Protein AF-A0A4C1TV38-F1 (afdb_monomer_lite)

Secondary structure (DSSP, 8-state):
------------PPP-SEEEEE----TTS-GGG-EEEEEEETTTTEEEEEEPPPTT-SS--EEEEEPP-TTTTTT-----GGGEEEE-SSTTPPPPPHHHHHHHHHHHHHHHHHHHHHHHHHHHHHHHHHHHHHHHHHS------TT-TTT-HHHHHHHHHHHHHHHHHHHHHHHHHHT--TTHHHHHHHH-TT--TTSPPPHHHHHHHHHHHHHHHHHHHHHHHHHHHHHHHHHHHHHHHHHHHHHHHGGG--HHHHHHHHHHHHHHHHHHHHHHHHHHHHHHHHHHHHHHHHHHHHH-TTTTTS--

Organism: Eumeta variegata (NCBI:txid151549)

Foldseek 3Di:
DDDDPPDPPPPDPDADQKDKDADDDDPVDPQVPAFGMWMQGPNQQKIKTWTDDDVPFPGTKIKMARFDDCVVVVNDGDDDPVRMDIDDSDPVDDDDDSVVVSVVNVVVVVVVVVVSVVVVVVVVVVVVVVVVVVVCVVPPDDPDDPPNCPPPVVVVVVVVVVVVVVVVVVVVVVVVVVPDDPLVVVCCVPPNPPDPPPDQADLVRLVVSLVVSLVVLVVVLVVVLVVLVVVLVVLVVVLVVLVVVCVVCVVPDDPVVVVVSVVVSVVSVVVNVVSVVVNVCSVVVSVVVSVVSVVCSCPDPNNVVRDD

Radius of gyration: 45.52 Å; chains: 1; bounding box: 82×87×123 Å

InterPro domains:
  IPR033551 Dynein regulatory complex subunit 7 [PTHR35249] (9-305)
  IPR056291 Dynein regulatory complex subunit 7, MORN domain [PF24667] (15-141)
  IPR056292 Dynein regulatory complex subunit 7, C-terminal [PF24671] (200-307)

Sequence (308 aa):
MVQTDGRHANRQPSGHLLVTETYGRNPEIPIERDIYKRIFNITDNTIELLYHYHYNCVTNDTRLYRKPNLAETGGRVYFDPSKVSGYLANPIGKEPRKLEMYLTLCEHLELENLTRKAVRDSETDLGEYLKKRHTQLRAPTTEVALFDTERNEAAKKGWKEQASETLKAEVEERETEAEIDPLAPYLGRLFGSGRGAGAPLSYKDACLLREQCINDFRAKQLVRQQLVQERYDKLNEEYKQKRLWYLANQYILTPKKEAEYFASSAELAFQVHALEVRLTRHRDLTGPRFRALVDILNKHPLLKEHHC

Structure (mmCIF, N/CA/C/O backbone):
data_AF-A0A4C1TV38-F1
#
_entry.id   AF-A0A4C1TV38-F1
#
loop_
_atom_site.group_PDB
_atom_site.id
_atom_site.type_symbol
_atom_site.label_atom_id
_atom_site.label_alt_id
_atom_site.label_comp_id
_atom_site.label_asym_id
_atom_site.label_entity_id
_atom_site.label_seq_id
_atom_site.pdbx_PDB_ins_code
_atom_site.Cartn_x
_atom_site.Cartn_y
_atom_site.Cartn_z
_atom_site.occupancy
_atom_site.B_iso_or_equiv
_atom_site.auth_seq_id
_atom_site.auth_comp_id
_atom_site.auth_asym_id
_atom_site.auth_atom_id
_atom_site.pdbx_PDB_model_num
ATOM 1 N N . MET A 1 1 ? 11.828 -55.313 -2.775 1.00 36.41 1 MET A N 1
ATOM 2 C CA . MET A 1 1 ? 12.902 -54.307 -2.642 1.00 36.41 1 MET A CA 1
ATOM 3 C C . MET A 1 1 ? 13.364 -53.949 -4.042 1.00 36.41 1 MET A C 1
ATOM 5 O O . MET A 1 1 ? 14.106 -54.717 -4.632 1.00 36.41 1 MET A O 1
ATOM 9 N N . VAL A 1 2 ? 12.836 -52.866 -4.612 1.00 33.62 2 VAL A N 1
ATOM 10 C CA . VAL A 1 2 ? 13.224 -52.393 -5.947 1.00 33.62 2 VAL A CA 1
ATOM 11 C C . VAL A 1 2 ? 14.046 -51.132 -5.729 1.00 33.62 2 VAL A C 1
ATOM 13 O O . VAL A 1 2 ? 13.531 -50.135 -5.227 1.00 33.62 2 VAL A O 1
ATOM 16 N N . GLN A 1 3 ? 15.345 -51.242 -6.002 1.00 29.84 3 GLN A N 1
ATOM 17 C CA . GLN A 1 3 ? 16.288 -50.132 -5.995 1.00 29.84 3 GLN A CA 1
ATOM 18 C C . GLN A 1 3 ? 15.849 -49.116 -7.049 1.00 29.84 3 GLN A C 1
ATOM 20 O O . GLN A 1 3 ? 15.759 -49.422 -8.233 1.00 29.84 3 GLN A O 1
ATOM 25 N N . THR A 1 4 ? 15.538 -47.908 -6.597 1.00 33.81 4 THR A N 1
ATOM 26 C CA . THR A 1 4 ? 15.347 -46.744 -7.453 1.00 33.81 4 THR A CA 1
ATOM 27 C C . THR A 1 4 ? 16.714 -46.282 -7.941 1.00 33.81 4 THR A C 1
ATOM 29 O O . THR A 1 4 ? 17.497 -45.748 -7.150 1.00 33.81 4 THR A O 1
ATOM 32 N N . ASP A 1 5 ? 16.997 -46.478 -9.227 1.00 30.27 5 ASP A N 1
ATOM 33 C CA . ASP A 1 5 ? 18.152 -45.884 -9.896 1.00 30.27 5 ASP A CA 1
ATOM 34 C C . ASP A 1 5 ? 17.992 -44.360 -9.939 1.00 30.27 5 ASP A C 1
ATOM 36 O O . ASP A 1 5 ? 17.370 -43.763 -10.818 1.00 30.27 5 ASP A O 1
ATOM 40 N N . GLY A 1 6 ? 18.564 -43.714 -8.927 1.00 43.97 6 GLY A N 1
ATOM 41 C CA . GLY A 1 6 ? 18.826 -42.290 -8.924 1.00 43.97 6 GLY A CA 1
ATOM 42 C C . GLY A 1 6 ? 19.980 -41.988 -9.866 1.00 43.97 6 GLY A C 1
ATOM 43 O O . GLY A 1 6 ? 21.134 -42.209 -9.507 1.00 43.97 6 GLY A O 1
ATOM 44 N N . ARG A 1 7 ? 19.672 -41.463 -11.056 1.00 39.44 7 ARG A N 1
ATOM 45 C CA . ARG A 1 7 ? 20.616 -40.701 -11.893 1.00 39.44 7 ARG A CA 1
ATOM 46 C C . ARG A 1 7 ? 19.917 -39.972 -13.047 1.00 39.44 7 ARG A C 1
ATOM 48 O O . ARG A 1 7 ? 20.312 -40.067 -14.202 1.00 39.44 7 ARG A O 1
ATOM 55 N N . HIS A 1 8 ? 18.936 -39.135 -12.726 1.00 36.69 8 HIS A N 1
ATOM 56 C CA . HIS A 1 8 ? 18.672 -37.959 -13.556 1.00 36.69 8 HIS A CA 1
ATOM 57 C C . HIS A 1 8 ? 19.398 -36.779 -12.928 1.00 36.69 8 HIS A C 1
ATOM 59 O O . HIS A 1 8 ? 18.841 -35.994 -12.166 1.00 36.69 8 HIS A O 1
ATOM 65 N N . ALA A 1 9 ? 20.702 -36.714 -13.215 1.00 36.81 9 ALA A N 1
ATOM 66 C CA . ALA A 1 9 ? 21.459 -35.489 -13.058 1.00 36.81 9 ALA A CA 1
ATOM 67 C C . ALA A 1 9 ? 20.709 -34.404 -13.832 1.00 36.81 9 ALA A C 1
ATOM 69 O O . ALA A 1 9 ? 20.545 -34.492 -15.049 1.00 36.81 9 ALA A O 1
ATOM 70 N N . ASN A 1 10 ? 20.208 -33.432 -13.080 1.00 36.75 10 ASN A N 1
ATOM 71 C CA . ASN A 1 10 ? 19.605 -32.206 -13.553 1.00 36.75 10 ASN A CA 1
ATOM 72 C C . ASN A 1 10 ? 20.631 -31.496 -14.452 1.00 36.75 10 ASN A C 1
ATOM 74 O O . ASN A 1 10 ? 21.465 -30.730 -13.970 1.00 36.75 10 ASN A O 1
ATOM 78 N N . ARG A 1 11 ? 20.648 -31.825 -15.751 1.00 40.56 11 ARG A N 1
ATOM 79 C CA . ARG A 1 11 ? 21.357 -31.029 -16.749 1.00 40.56 11 ARG A CA 1
ATOM 80 C C . ARG A 1 11 ? 20.637 -29.692 -16.756 1.00 40.56 11 ARG A C 1
ATOM 82 O O . ARG A 1 11 ? 19.539 -29.591 -17.292 1.00 40.56 11 ARG A O 1
ATOM 89 N N . GLN A 1 12 ? 21.247 -28.694 -16.122 1.00 44.06 12 GLN A N 1
ATOM 90 C CA . GLN A 1 12 ? 20.891 -27.301 -16.352 1.00 44.06 12 GLN A CA 1
ATOM 91 C C . GLN A 1 12 ? 20.788 -27.106 -17.873 1.00 44.06 12 GLN A C 1
ATOM 93 O O . GLN A 1 12 ? 21.714 -27.536 -18.576 1.00 44.06 12 GLN A O 1
ATOM 98 N N . PRO A 1 13 ? 19.685 -26.550 -18.404 1.00 43.69 13 PRO A N 1
ATOM 99 C CA . PRO A 1 13 ? 19.627 -26.229 -19.818 1.00 43.69 13 PRO A CA 1
ATOM 100 C C . PRO A 1 13 ? 20.805 -25.301 -20.107 1.00 43.69 13 PRO A C 1
ATOM 102 O O . PRO A 1 13 ? 20.989 -24.261 -19.479 1.00 43.69 13 PRO A O 1
ATOM 105 N N . SER A 1 14 ? 21.690 -25.777 -20.972 1.00 49.47 14 SER A N 1
ATOM 106 C CA . SER A 1 14 ? 22.888 -25.071 -21.397 1.00 49.47 14 SER A CA 1
ATOM 107 C C . SER A 1 14 ? 22.444 -23.739 -21.992 1.00 49.47 14 SER A C 1
ATOM 109 O O . SER A 1 14 ? 21.543 -23.727 -22.828 1.00 49.47 14 SER A O 1
ATOM 111 N N . GLY A 1 15 ? 23.027 -22.645 -21.496 1.00 52.38 15 GLY A N 1
ATOM 112 C CA . GLY A 1 15 ? 22.571 -21.276 -21.733 1.00 52.38 15 GLY A CA 1
ATOM 113 C C . GLY A 1 15 ? 22.252 -20.956 -23.190 1.00 52.38 15 GLY A C 1
ATOM 114 O O . GLY A 1 15 ? 22.869 -21.505 -24.099 1.00 52.38 15 GLY A O 1
ATOM 115 N N . HIS A 1 16 ? 21.287 -20.055 -23.377 1.00 56.50 16 HIS A N 1
ATOM 116 C CA . HIS A 1 16 ? 20.779 -19.592 -24.670 1.00 56.50 16 HIS A CA 1
ATOM 117 C C . HIS A 1 16 ? 21.857 -19.573 -25.751 1.00 56.50 16 HIS A C 1
ATOM 119 O O . HIS A 1 16 ? 22.786 -18.768 -25.716 1.00 56.50 16 HIS A O 1
ATOM 125 N N . LEU A 1 17 ? 21.735 -20.505 -26.690 1.00 77.44 17 LEU A N 1
ATOM 126 C CA . LEU A 1 17 ? 22.705 -20.705 -27.765 1.00 77.44 17 LEU A CA 1
ATOM 127 C C . LEU A 1 17 ? 22.485 -19.666 -28.880 1.00 77.44 17 LEU A C 1
ATOM 129 O O . LEU A 1 17 ? 23.424 -19.256 -29.559 1.00 77.44 17 LEU A O 1
ATOM 133 N N . LEU A 1 18 ? 21.244 -19.185 -29.006 1.00 89.62 18 LEU A N 1
ATOM 134 C CA . LEU A 1 18 ? 20.787 -18.257 -30.030 1.00 89.62 18 LEU A CA 1
ATOM 135 C C . LEU A 1 18 ? 19.703 -17.335 -29.456 1.00 89.62 18 LEU A C 1
ATOM 137 O O . LEU A 1 18 ? 18.713 -17.819 -28.907 1.00 89.62 18 LEU A O 1
ATOM 141 N N . VAL A 1 19 ? 19.859 -16.023 -29.616 1.00 91.25 19 VAL A N 1
ATOM 142 C CA . VAL A 1 19 ? 18.829 -15.024 -29.286 1.00 91.25 19 VAL A CA 1
ATOM 143 C C . VAL A 1 19 ? 18.417 -14.329 -30.576 1.00 91.25 19 VAL A C 1
ATOM 145 O O . VAL A 1 19 ? 19.268 -13.883 -31.337 1.00 91.25 19 VAL A O 1
ATOM 148 N N . THR A 1 20 ? 17.115 -14.269 -30.849 1.00 94.06 20 THR A N 1
ATOM 149 C CA . THR A 1 20 ? 16.564 -13.624 -32.047 1.00 94.06 20 THR A CA 1
ATOM 150 C C . THR A 1 20 ? 15.598 -12.525 -31.639 1.00 94.06 20 THR A C 1
ATOM 152 O O . THR A 1 20 ? 14.616 -12.791 -30.953 1.00 94.06 20 THR A O 1
ATOM 155 N N . GLU A 1 21 ? 15.854 -11.313 -32.112 1.00 94.00 21 GLU A N 1
ATOM 156 C CA . GLU A 1 21 ? 14.995 -10.148 -31.936 1.00 94.00 21 GLU A CA 1
ATOM 157 C C . GLU A 1 21 ? 14.406 -9.760 -33.294 1.00 94.00 21 GLU A C 1
ATOM 159 O O . GLU A 1 21 ? 15.119 -9.707 -34.298 1.00 94.00 21 GLU A O 1
ATOM 164 N N . THR A 1 22 ? 13.100 -9.507 -33.345 1.00 95.25 22 THR A N 1
ATOM 165 C CA . THR A 1 22 ? 12.391 -9.093 -34.563 1.00 95.25 22 THR A CA 1
ATOM 166 C C . THR A 1 22 ? 11.691 -7.768 -34.323 1.00 95.25 22 THR A C 1
ATOM 168 O O . THR A 1 22 ? 10.997 -7.619 -33.317 1.00 95.25 22 THR A O 1
ATOM 171 N N . TYR A 1 23 ? 11.826 -6.841 -35.263 1.00 95.12 23 TYR A N 1
ATOM 172 C CA . TYR A 1 23 ? 11.324 -5.478 -35.154 1.00 95.12 23 TYR A CA 1
ATOM 173 C C . TYR A 1 23 ? 10.394 -5.130 -36.318 1.00 95.12 23 TYR A C 1
ATOM 175 O O . TYR A 1 23 ? 10.550 -5.604 -37.446 1.00 95.12 23 TYR A O 1
ATOM 183 N N . GLY A 1 24 ? 9.413 -4.273 -36.034 1.00 94.31 24 GLY A N 1
ATOM 184 C CA . GLY A 1 24 ? 8.589 -3.635 -37.060 1.00 94.31 24 GLY A CA 1
ATOM 185 C C . GLY A 1 24 ? 9.354 -2.526 -37.788 1.00 94.31 24 GLY A C 1
ATOM 186 O O . GLY A 1 24 ? 10.349 -2.019 -37.279 1.00 94.31 24 GLY A O 1
ATOM 187 N N . ARG A 1 25 ? 8.884 -2.144 -38.980 1.00 92.25 25 ARG A N 1
ATOM 188 C CA . ARG A 1 25 ? 9.465 -1.045 -39.767 1.00 92.25 25 ARG A CA 1
ATOM 189 C C . ARG A 1 25 ? 9.264 0.287 -39.045 1.00 92.25 25 ARG A C 1
ATOM 191 O O . ARG A 1 25 ? 8.126 0.647 -38.746 1.00 92.25 25 ARG A O 1
ATOM 198 N N . ASN A 1 26 ? 10.341 1.047 -38.859 1.00 93.50 26 ASN A N 1
ATOM 199 C CA . ASN A 1 26 ? 10.279 2.419 -38.367 1.00 93.50 26 ASN A CA 1
ATOM 200 C C . ASN A 1 26 ? 10.437 3.427 -39.527 1.00 93.50 26 ASN A C 1
ATOM 202 O O . ASN A 1 26 ? 11.534 3.550 -40.076 1.00 93.50 26 ASN A O 1
ATOM 206 N N . PRO A 1 27 ? 9.386 4.181 -39.907 1.00 91.44 27 PRO A N 1
ATOM 207 C CA . PRO A 1 27 ? 9.449 5.118 -41.030 1.00 91.44 27 PRO A CA 1
ATOM 208 C C . PRO A 1 27 ? 10.423 6.290 -40.824 1.00 91.44 27 PRO A C 1
ATOM 210 O O . PRO A 1 27 ? 10.835 6.893 -41.811 1.00 91.44 27 PRO A O 1
ATOM 213 N N . GLU A 1 28 ? 10.820 6.602 -39.586 1.00 93.94 28 GLU A N 1
ATOM 214 C CA . GLU A 1 28 ? 11.768 7.686 -39.286 1.00 93.94 28 GLU A CA 1
ATOM 215 C C . GLU A 1 28 ? 13.222 7.323 -39.632 1.00 93.94 28 GLU A C 1
ATOM 217 O O . GLU A 1 28 ? 14.060 8.201 -39.836 1.00 93.94 28 GLU A O 1
ATOM 222 N N . ILE A 1 29 ? 13.530 6.025 -39.722 1.00 90.75 29 ILE A N 1
ATOM 223 C CA . ILE A 1 29 ? 14.877 5.517 -39.991 1.00 90.75 29 ILE A CA 1
ATOM 224 C C . ILE A 1 29 ? 14.976 5.127 -41.475 1.00 90.75 29 ILE A C 1
ATOM 226 O O . ILE A 1 29 ? 14.078 4.453 -41.994 1.00 90.75 29 ILE A O 1
ATOM 230 N N . PRO A 1 30 ? 16.055 5.492 -42.194 1.00 89.75 30 PRO A N 1
ATOM 231 C CA . PRO A 1 30 ? 16.301 4.992 -43.546 1.00 89.75 30 PRO A CA 1
ATOM 232 C C . PRO A 1 30 ? 16.342 3.460 -43.591 1.00 89.75 30 PRO A C 1
ATOM 234 O O . PRO A 1 30 ? 16.877 2.832 -42.680 1.00 89.75 30 PRO A O 1
ATOM 237 N N . ILE A 1 31 ? 15.829 2.857 -44.668 1.00 88.38 31 ILE A N 1
ATOM 238 C CA . ILE A 1 31 ? 15.728 1.390 -44.800 1.00 88.38 31 ILE A CA 1
ATOM 239 C C . ILE A 1 31 ? 17.092 0.704 -44.615 1.00 88.38 31 ILE A C 1
ATOM 241 O O . ILE A 1 31 ? 17.181 -0.301 -43.920 1.00 88.38 31 ILE A O 1
ATOM 245 N N . GLU A 1 32 ? 18.161 1.303 -45.144 1.00 85.69 32 GLU A N 1
ATOM 246 C CA . GLU A 1 32 ? 19.548 0.810 -45.049 1.00 85.69 32 GLU A CA 1
ATOM 247 C C . GLU A 1 32 ? 20.069 0.672 -43.605 1.00 85.69 32 GLU A C 1
ATOM 249 O O . GLU A 1 32 ? 21.075 0.007 -43.355 1.00 85.69 32 GLU A O 1
ATOM 254 N N . ARG A 1 33 ? 19.423 1.348 -42.647 1.00 87.88 33 ARG A N 1
ATOM 255 C CA . ARG A 1 33 ? 19.800 1.361 -41.228 1.00 87.88 33 ARG A CA 1
ATOM 256 C C . ARG A 1 33 ? 18.741 0.743 -40.324 1.00 87.88 33 ARG A C 1
ATOM 258 O O . ARG A 1 33 ? 19.021 0.532 -39.149 1.00 87.88 33 ARG A O 1
ATOM 265 N N . ASP A 1 34 ? 17.555 0.451 -40.848 1.00 92.75 34 ASP A N 1
ATOM 266 C CA . ASP A 1 34 ? 16.463 -0.098 -40.056 1.00 92.75 34 ASP A CA 1
ATOM 267 C C . ASP A 1 34 ? 16.529 -1.626 -40.019 1.00 92.75 34 ASP A C 1
ATOM 269 O O . ASP A 1 34 ? 16.434 -2.305 -41.045 1.00 92.75 34 ASP A O 1
ATOM 273 N N . ILE A 1 35 ? 16.707 -2.168 -38.819 1.00 94.31 35 ILE A N 1
ATOM 274 C CA . ILE A 1 35 ? 16.919 -3.594 -38.594 1.00 94.31 35 ILE A CA 1
ATOM 275 C C . ILE A 1 35 ? 15.556 -4.266 -38.462 1.00 94.31 35 ILE A C 1
ATOM 277 O O . ILE A 1 35 ? 14.788 -3.961 -37.559 1.00 94.31 35 ILE A O 1
ATOM 281 N N . TYR A 1 36 ? 15.274 -5.227 -39.336 1.00 94.31 36 TYR A N 1
ATOM 282 C CA . TYR A 1 36 ? 14.099 -6.092 -39.244 1.00 94.31 36 TYR A CA 1
ATOM 283 C C . TYR A 1 36 ? 14.321 -7.227 -38.249 1.00 94.31 36 TYR A C 1
ATOM 285 O O . TYR A 1 36 ? 13.449 -7.547 -37.442 1.00 94.31 36 TYR A O 1
ATOM 293 N N . LYS A 1 37 ? 15.494 -7.859 -38.303 1.00 96.00 37 LYS A N 1
ATOM 294 C CA . LYS A 1 37 ? 15.812 -9.003 -37.457 1.00 96.00 37 LYS A CA 1
ATOM 295 C C . LYS A 1 37 ? 17.270 -8.968 -37.043 1.00 96.00 37 LYS A C 1
ATOM 297 O O . LYS A 1 37 ? 18.161 -8.770 -37.865 1.00 96.00 37 LYS A O 1
ATOM 302 N N . ARG A 1 38 ? 17.499 -9.191 -35.757 1.00 95.56 38 ARG A N 1
ATOM 303 C CA . ARG A 1 38 ? 18.819 -9.294 -35.150 1.00 95.56 38 ARG A CA 1
ATOM 304 C C . ARG A 1 38 ? 18.967 -10.664 -34.524 1.00 95.56 38 ARG A C 1
ATOM 306 O O . ARG A 1 38 ? 18.067 -11.131 -33.831 1.00 95.56 38 ARG A O 1
ATOM 313 N N . ILE A 1 39 ? 20.090 -11.312 -34.778 1.00 95.44 39 ILE A N 1
ATOM 314 C CA . ILE A 1 39 ? 20.362 -12.651 -34.276 1.00 95.44 39 ILE A CA 1
ATOM 315 C C . ILE A 1 39 ? 21.723 -12.631 -33.589 1.00 95.44 39 ILE A C 1
ATOM 317 O O . ILE A 1 39 ? 22.747 -12.381 -34.222 1.00 95.44 39 ILE A O 1
ATOM 321 N N . PHE A 1 40 ? 21.727 -12.896 -32.287 1.00 94.44 40 PHE A N 1
ATOM 322 C CA . PHE A 1 40 ? 22.937 -13.106 -31.505 1.00 94.44 40 PHE A CA 1
ATOM 323 C C . PHE A 1 40 ? 23.186 -14.604 -31.379 1.00 94.44 40 PHE A C 1
ATOM 325 O O . PHE A 1 40 ? 22.457 -15.309 -30.677 1.00 94.44 40 PHE A O 1
ATOM 332 N N . ASN A 1 41 ? 24.221 -15.094 -32.053 1.00 91.94 41 ASN A N 1
ATOM 333 C CA . ASN A 1 41 ? 24.670 -16.470 -31.925 1.00 91.94 41 ASN A CA 1
ATOM 334 C C . ASN A 1 41 ? 25.830 -16.513 -30.924 1.00 91.94 41 ASN A C 1
ATOM 336 O O . ASN A 1 41 ? 26.950 -16.060 -31.187 1.00 91.94 41 ASN A O 1
ATOM 340 N N . ILE A 1 42 ? 25.527 -17.007 -29.725 1.00 87.50 42 ILE A N 1
ATOM 341 C CA . ILE A 1 42 ? 26.464 -16.994 -28.600 1.00 87.50 42 ILE A CA 1
ATOM 342 C C . ILE A 1 42 ? 27.484 -18.130 -28.747 1.00 87.50 42 ILE A C 1
ATOM 344 O O . ILE A 1 42 ? 28.635 -17.958 -28.355 1.00 87.50 42 ILE A O 1
ATOM 348 N N . THR A 1 43 ? 27.101 -19.258 -29.352 1.00 86.00 43 THR A N 1
ATOM 349 C CA . THR A 1 43 ? 28.002 -20.393 -29.603 1.00 86.00 43 THR A CA 1
ATOM 350 C C . THR A 1 43 ? 29.017 -20.111 -30.696 1.00 86.00 43 THR A C 1
ATOM 352 O O . THR A 1 43 ? 30.209 -20.338 -30.496 1.00 86.00 43 THR A O 1
ATOM 355 N N . ASP A 1 44 ? 28.563 -19.566 -31.822 1.00 87.56 44 ASP A N 1
ATOM 356 C CA . ASP A 1 44 ? 29.424 -19.330 -32.985 1.00 87.56 44 ASP A CA 1
ATOM 357 C C . ASP A 1 44 ? 30.127 -17.969 -32.915 1.00 87.56 44 ASP A C 1
ATOM 359 O O . ASP A 1 44 ? 30.909 -17.611 -33.796 1.00 87.56 44 ASP A O 1
ATOM 363 N N . ASN A 1 45 ? 29.875 -17.204 -31.846 1.00 89.75 45 ASN A N 1
ATOM 364 C CA . ASN A 1 45 ? 30.385 -15.854 -31.645 1.00 89.75 45 ASN A CA 1
ATOM 365 C C . ASN A 1 45 ? 30.091 -14.928 -32.835 1.00 89.75 45 ASN A C 1
ATOM 367 O O . ASN A 1 45 ? 30.943 -14.136 -33.251 1.00 89.75 45 ASN A O 1
ATOM 371 N N . THR A 1 46 ? 28.864 -14.978 -33.354 1.00 92.88 46 THR A N 1
ATOM 372 C CA . THR A 1 46 ? 28.432 -14.130 -34.468 1.00 92.88 46 THR A CA 1
ATOM 373 C C . THR A 1 46 ? 27.222 -13.267 -34.128 1.00 92.88 46 THR A C 1
ATOM 375 O O . THR A 1 46 ? 26.420 -13.589 -33.250 1.00 92.88 46 THR A O 1
ATOM 378 N N . ILE A 1 47 ? 27.113 -12.137 -34.826 1.00 94.88 47 ILE A N 1
ATOM 379 C CA . ILE A 1 47 ? 25.944 -11.258 -34.814 1.00 94.88 47 ILE A CA 1
ATOM 380 C C . ILE A 1 47 ? 25.468 -11.111 -36.255 1.00 94.88 47 ILE A C 1
ATOM 382 O O . ILE A 1 47 ? 26.223 -10.640 -37.105 1.00 94.88 47 ILE A O 1
ATOM 386 N N . GLU A 1 48 ? 24.226 -11.492 -36.526 1.00 95.62 48 GLU A N 1
ATOM 387 C CA . GLU A 1 48 ? 23.593 -11.334 -37.835 1.00 95.62 48 GLU A CA 1
ATOM 388 C C . GLU A 1 48 ? 22.522 -10.253 -37.774 1.00 95.62 48 GLU A C 1
ATOM 390 O O . GLU A 1 48 ? 21.619 -10.284 -36.935 1.00 95.62 48 GLU A O 1
ATOM 395 N N . LEU A 1 49 ? 22.627 -9.295 -38.686 1.00 95.88 49 LEU A N 1
ATOM 396 C CA . LEU A 1 49 ? 21.682 -8.211 -38.882 1.00 95.88 49 LEU A CA 1
ATOM 397 C C . LEU A 1 49 ? 21.002 -8.404 -40.228 1.00 95.88 49 LEU A C 1
ATOM 399 O O . LEU A 1 49 ? 21.664 -8.547 -41.256 1.00 95.88 49 LEU A O 1
ATOM 403 N N . LEU A 1 50 ? 19.680 -8.393 -40.209 1.00 95.25 50 LEU A N 1
ATOM 404 C CA . LEU A 1 50 ? 18.825 -8.398 -41.379 1.00 95.25 50 LEU A CA 1
ATOM 405 C C . LEU A 1 50 ? 18.063 -7.078 -41.368 1.00 95.25 50 LEU A C 1
ATOM 407 O O . LEU A 1 50 ? 17.320 -6.800 -40.424 1.00 95.25 50 LEU A O 1
ATOM 411 N N . TYR A 1 51 ? 18.249 -6.273 -42.403 1.00 94.44 51 TYR A N 1
ATOM 412 C CA . TYR A 1 51 ? 17.568 -4.989 -42.542 1.00 94.44 51 TYR A CA 1
ATOM 413 C C . TYR A 1 51 ? 16.196 -5.165 -43.197 1.00 94.44 51 TYR A C 1
ATOM 415 O O . TYR A 1 51 ? 15.887 -6.227 -43.744 1.00 94.44 51 TYR A O 1
ATOM 423 N N . HIS A 1 52 ? 15.348 -4.144 -4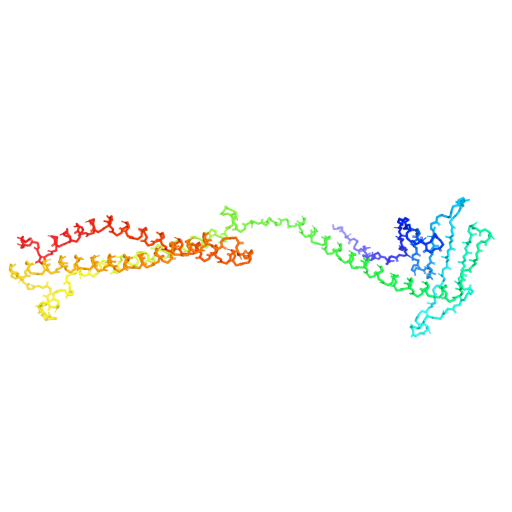3.114 1.00 94.19 52 HIS A N 1
ATOM 424 C CA . HIS A 1 52 ? 14.070 -4.149 -43.829 1.00 94.19 52 HIS A CA 1
ATOM 425 C C . HIS A 1 52 ? 14.278 -4.132 -45.350 1.00 94.19 52 HIS A C 1
ATOM 427 O O . HIS A 1 52 ? 15.297 -3.665 -45.856 1.00 94.19 52 HIS A O 1
ATOM 433 N N . TYR A 1 53 ? 13.296 -4.645 -46.091 1.00 91.56 53 TYR A N 1
ATOM 434 C CA . TYR A 1 53 ? 13.347 -4.674 -47.552 1.00 91.56 53 TYR A CA 1
ATOM 435 C C . TYR A 1 53 ? 13.391 -3.266 -48.144 1.00 91.56 53 TYR A C 1
ATOM 437 O O . TYR A 1 53 ? 12.594 -2.396 -47.784 1.00 91.56 53 TYR A O 1
ATOM 445 N N . HIS A 1 54 ? 14.286 -3.066 -49.109 1.00 88.12 54 HIS A N 1
ATOM 446 C CA . HIS A 1 54 ? 14.301 -1.856 -49.916 1.00 88.12 54 HIS A CA 1
ATOM 447 C C . HIS A 1 54 ? 13.142 -1.857 -50.923 1.00 88.12 54 HIS A C 1
ATOM 449 O O . HIS A 1 54 ? 12.647 -2.908 -51.337 1.00 88.12 54 HIS A O 1
ATOM 455 N N . TYR A 1 55 ? 12.719 -0.665 -51.351 1.00 86.19 55 TYR A N 1
ATOM 456 C CA . TYR A 1 55 ? 11.730 -0.524 -52.418 1.00 86.19 55 TYR A CA 1
ATOM 457 C C . TYR A 1 55 ? 12.178 -1.295 -53.670 1.00 86.19 55 TYR A C 1
ATOM 459 O O . TYR A 1 55 ? 13.316 -1.134 -54.117 1.00 86.19 55 TYR A O 1
ATOM 467 N N . ASN A 1 56 ? 11.281 -2.128 -54.205 1.00 87.25 56 ASN A N 1
ATOM 468 C CA . ASN A 1 56 ? 11.499 -3.018 -55.352 1.00 87.25 56 ASN A CA 1
ATOM 469 C C . ASN A 1 56 ? 12.627 -4.060 -55.198 1.00 87.25 56 ASN A C 1
ATOM 471 O O . ASN A 1 56 ? 13.091 -4.597 -56.202 1.00 87.25 56 ASN A O 1
ATOM 475 N N . CYS A 1 57 ? 13.052 -4.387 -53.973 1.00 85.94 57 CYS A N 1
ATOM 476 C CA . CYS A 1 57 ? 13.994 -5.481 -53.718 1.00 85.94 57 CYS A CA 1
ATOM 477 C C . CYS A 1 57 ? 13.269 -6.723 -53.179 1.00 85.94 57 CYS A C 1
ATOM 479 O O . CYS A 1 57 ? 12.409 -6.623 -52.308 1.00 85.94 57 CYS A O 1
ATOM 481 N N . VAL A 1 58 ? 13.624 -7.900 -53.705 1.00 88.06 58 VAL A N 1
ATOM 482 C CA . VAL A 1 58 ? 13.045 -9.197 -53.294 1.00 88.06 58 VAL A CA 1
ATOM 483 C C . VAL A 1 58 ? 13.775 -9.782 -52.081 1.00 88.06 58 VAL A C 1
ATOM 485 O O . VAL A 1 58 ? 13.193 -10.529 -51.298 1.00 88.06 58 VAL A O 1
ATOM 488 N N . THR A 1 59 ? 15.052 -9.439 -51.916 1.00 90.38 59 THR A N 1
ATOM 489 C CA . THR A 1 59 ? 15.910 -9.845 -50.800 1.00 90.38 59 THR A CA 1
ATOM 490 C C . THR A 1 59 ? 16.189 -8.660 -49.881 1.00 90.38 59 THR A C 1
ATOM 492 O O . THR A 1 59 ? 16.048 -7.499 -50.268 1.00 90.38 59 THR A O 1
ATOM 495 N N . ASN A 1 60 ? 16.546 -8.963 -48.639 1.00 91.94 60 ASN A N 1
ATOM 496 C CA . ASN A 1 60 ? 16.923 -7.981 -47.637 1.00 91.94 60 ASN A CA 1
ATOM 497 C C . ASN A 1 60 ? 18.443 -7.795 -47.600 1.00 91.94 60 ASN A C 1
ATOM 499 O O . ASN A 1 60 ? 19.196 -8.733 -47.875 1.00 91.94 60 ASN A O 1
ATOM 503 N N . ASP A 1 61 ? 18.889 -6.612 -47.186 1.00 92.69 61 ASP A N 1
ATOM 504 C CA . ASP A 1 61 ? 20.298 -6.410 -46.870 1.00 92.69 61 ASP A CA 1
ATOM 505 C C . ASP A 1 61 ? 20.645 -7.217 -45.614 1.00 92.69 61 ASP A C 1
ATOM 507 O O . ASP A 1 61 ? 19.860 -7.293 -44.657 1.00 92.69 61 ASP A O 1
ATOM 511 N N . THR A 1 62 ? 21.830 -7.823 -45.606 1.00 93.38 62 THR A N 1
ATOM 512 C CA . THR A 1 62 ? 22.315 -8.592 -44.458 1.00 93.38 62 THR A CA 1
ATOM 513 C C . THR A 1 62 ? 23.728 -8.202 -44.079 1.00 93.38 62 THR A C 1
ATOM 515 O O . THR A 1 62 ? 24.536 -7.771 -44.907 1.00 93.38 62 THR A O 1
ATOM 518 N N . ARG A 1 63 ? 24.042 -8.354 -42.795 1.00 94.06 63 ARG A N 1
ATOM 519 C CA . ARG A 1 63 ? 25.394 -8.183 -42.281 1.00 94.06 63 ARG A CA 1
ATOM 520 C C . ARG A 1 63 ? 25.679 -9.179 -41.176 1.00 94.06 63 ARG A C 1
ATOM 522 O O . ARG A 1 63 ? 24.939 -9.266 -40.207 1.00 94.06 63 ARG A O 1
ATOM 529 N N . LEU A 1 64 ? 26.781 -9.890 -41.321 1.00 95.06 64 LEU A N 1
ATOM 530 C CA . LEU A 1 64 ? 27.308 -10.847 -40.370 1.00 95.06 64 LEU A CA 1
ATOM 531 C C . LEU A 1 64 ? 28.601 -10.283 -39.788 1.00 95.06 64 LEU A C 1
ATOM 533 O O . LEU A 1 64 ? 29.568 -10.021 -40.505 1.00 95.06 64 LEU A O 1
ATOM 537 N N . TYR A 1 65 ? 28.626 -10.140 -38.472 1.00 94.19 65 TYR A N 1
ATOM 538 C CA . TYR A 1 65 ? 29.817 -9.814 -37.710 1.00 94.19 65 TYR A CA 1
ATOM 539 C C . TYR A 1 65 ? 30.317 -11.061 -36.994 1.00 94.19 65 TYR A C 1
ATOM 541 O O . TYR A 1 65 ? 29.568 -11.692 -36.250 1.00 94.19 65 TYR A O 1
ATOM 549 N N . ARG A 1 66 ? 31.600 -11.392 -37.155 1.00 91.94 66 ARG A N 1
ATOM 550 C CA . ARG A 1 66 ? 32.286 -12.335 -36.262 1.00 91.94 66 ARG A CA 1
ATOM 551 C C . ARG A 1 66 ? 32.920 -11.557 -35.115 1.00 91.94 66 ARG A C 1
ATOM 553 O O . ARG A 1 66 ? 33.771 -10.696 -35.344 1.00 91.94 66 ARG A O 1
ATOM 560 N N . LYS A 1 67 ? 32.495 -11.842 -33.885 1.00 88.69 67 LYS A N 1
ATOM 561 C CA . LYS A 1 67 ? 32.919 -11.100 -32.695 1.00 88.69 67 LYS A CA 1
ATOM 562 C C . LYS A 1 67 ? 34.405 -11.340 -32.398 1.00 88.69 67 LYS A C 1
ATOM 564 O O . LYS A 1 67 ? 34.873 -12.477 -32.503 1.00 88.69 67 LYS A O 1
ATOM 569 N N . PRO A 1 68 ? 35.165 -10.303 -32.007 1.00 84.94 68 PRO A N 1
ATOM 570 C CA . PRO A 1 68 ? 36.508 -10.496 -31.478 1.00 84.94 68 PRO A CA 1
ATOM 571 C C . PRO A 1 68 ? 36.440 -11.175 -30.102 1.00 84.94 68 PRO A C 1
ATOM 573 O O . PRO A 1 68 ? 35.514 -10.934 -29.326 1.00 84.94 68 PRO A O 1
ATOM 576 N N . ASN A 1 69 ? 37.434 -12.003 -29.774 1.00 80.12 69 ASN A N 1
ATOM 577 C CA . ASN A 1 69 ? 37.532 -12.584 -28.440 1.00 80.12 69 ASN A CA 1
ATOM 578 C C . ASN A 1 69 ? 37.965 -11.500 -27.437 1.00 80.12 69 ASN A C 1
ATOM 580 O O . ASN A 1 69 ? 39.138 -11.123 -27.358 1.00 80.12 69 ASN A O 1
ATOM 584 N N . LEU A 1 70 ? 37.004 -10.977 -26.673 1.00 76.38 70 LEU A N 1
ATOM 585 C CA . LEU A 1 70 ? 37.238 -9.902 -25.703 1.00 76.38 70 LEU A CA 1
ATOM 586 C C . LEU A 1 70 ? 38.173 -10.330 -24.558 1.00 76.38 70 LEU A C 1
ATOM 588 O O . LEU A 1 70 ? 38.853 -9.474 -23.991 1.00 76.38 70 LEU A O 1
ATOM 592 N N . ALA A 1 71 ? 38.248 -11.633 -24.252 1.00 72.88 71 ALA A N 1
ATOM 593 C CA . ALA A 1 71 ? 39.123 -12.175 -23.211 1.00 72.88 71 ALA A CA 1
ATOM 594 C C . ALA A 1 71 ? 40.609 -12.081 -23.594 1.00 72.88 71 ALA A C 1
ATOM 596 O O . ALA A 1 71 ? 41.436 -11.704 -22.770 1.00 72.88 71 ALA A O 1
ATOM 597 N N . GLU A 1 72 ? 40.938 -12.348 -24.859 1.00 73.56 72 GLU A N 1
ATOM 598 C CA . GLU A 1 72 ? 42.303 -12.212 -25.398 1.00 73.56 72 GLU A CA 1
ATOM 599 C C . GLU A 1 72 ? 42.718 -10.744 -25.559 1.00 73.56 72 GLU A C 1
ATOM 601 O O . GLU A 1 72 ? 43.898 -10.409 -25.558 1.00 73.56 72 GLU A O 1
ATOM 606 N N . THR A 1 73 ? 41.732 -9.857 -25.675 1.00 67.12 73 THR A N 1
ATOM 607 C CA . THR A 1 73 ? 41.925 -8.453 -26.041 1.00 67.12 73 THR A CA 1
ATOM 608 C C . THR A 1 73 ? 41.970 -7.500 -24.829 1.00 67.12 73 THR A C 1
ATOM 610 O O . THR A 1 73 ? 42.143 -6.287 -24.970 1.00 67.12 73 THR A O 1
ATOM 613 N N . GLY A 1 74 ? 41.799 -8.010 -23.606 1.00 70.50 74 GLY A N 1
ATOM 614 C CA . GLY A 1 74 ? 41.748 -7.170 -22.403 1.00 70.50 74 GLY A CA 1
ATOM 615 C C . GLY A 1 74 ? 40.571 -6.182 -22.407 1.00 70.50 74 GLY A C 1
ATOM 616 O O . GLY A 1 74 ? 40.695 -5.070 -21.899 1.00 70.50 74 GLY A O 1
ATOM 617 N N . GLY A 1 75 ? 39.445 -6.559 -23.025 1.00 70.38 75 GLY A N 1
ATOM 618 C CA . GLY A 1 75 ? 38.211 -5.764 -23.042 1.00 70.38 75 GLY A CA 1
ATOM 619 C C . GLY A 1 75 ? 38.126 -4.659 -24.101 1.00 70.38 75 GLY A C 1
ATOM 620 O O . GLY A 1 75 ? 37.122 -3.953 -24.148 1.00 70.38 75 GLY A O 1
ATOM 621 N N . ARG A 1 76 ? 39.128 -4.495 -24.975 1.00 75.25 76 ARG A N 1
ATOM 622 C CA . ARG A 1 76 ? 39.031 -3.578 -26.128 1.00 75.25 76 ARG A CA 1
ATOM 623 C C . ARG A 1 76 ? 38.320 -4.259 -27.308 1.00 75.25 76 ARG A C 1
ATOM 625 O O . ARG A 1 76 ? 38.412 -5.467 -27.487 1.00 75.25 76 ARG A O 1
ATOM 632 N N . VAL A 1 77 ? 37.612 -3.501 -28.143 1.00 80.25 77 VAL A N 1
ATOM 633 C CA . VAL A 1 77 ? 37.001 -4.042 -29.371 1.00 80.25 77 VAL A CA 1
ATOM 634 C C . VAL A 1 77 ? 37.960 -3.786 -30.534 1.00 80.25 77 VAL A C 1
ATOM 636 O O . VAL A 1 77 ? 38.007 -2.683 -31.072 1.00 80.25 77 VAL A O 1
ATOM 639 N N . TYR A 1 78 ? 38.760 -4.786 -30.920 1.00 80.19 78 TYR A N 1
ATOM 640 C CA . TYR A 1 78 ? 39.576 -4.690 -32.136 1.00 80.19 78 TYR A CA 1
ATOM 641 C C . TYR A 1 78 ? 38.727 -5.012 -33.368 1.00 80.19 78 TYR A C 1
ATOM 643 O O . TYR A 1 78 ? 38.276 -6.144 -33.549 1.00 80.19 78 TYR A O 1
ATOM 651 N N . PHE A 1 79 ? 38.511 -4.004 -34.214 1.00 84.19 79 PHE A N 1
ATOM 652 C CA . PHE A 1 79 ? 37.761 -4.149 -35.457 1.00 84.19 79 PHE A CA 1
ATOM 653 C C . PHE A 1 79 ? 38.647 -4.624 -36.598 1.00 84.19 79 PHE A C 1
ATOM 655 O O . PHE A 1 79 ? 39.620 -3.963 -36.958 1.00 84.19 79 PHE A O 1
ATOM 662 N N . ASP A 1 80 ? 38.253 -5.735 -37.205 1.00 85.62 80 ASP A N 1
ATOM 663 C CA . ASP A 1 80 ? 38.878 -6.271 -38.403 1.00 85.62 80 ASP A CA 1
ATOM 664 C C . ASP A 1 80 ? 37.827 -6.335 -39.522 1.00 85.62 80 ASP A C 1
ATOM 666 O O . ASP A 1 80 ? 36.886 -7.128 -39.423 1.00 85.62 80 ASP A O 1
ATOM 670 N N . PRO A 1 81 ? 37.957 -5.522 -40.588 1.00 86.62 81 PRO A N 1
ATOM 671 C CA . PRO A 1 81 ? 37.015 -5.534 -41.703 1.00 86.62 81 PRO A CA 1
ATOM 672 C C . PRO A 1 81 ? 36.871 -6.903 -42.380 1.00 86.62 81 PRO A C 1
ATOM 674 O O . PRO A 1 81 ? 35.814 -7.182 -42.929 1.00 86.62 81 PRO A O 1
ATOM 677 N N . SER A 1 82 ? 37.893 -7.767 -42.332 1.00 88.81 82 SER A N 1
ATOM 678 C CA . SER A 1 82 ? 37.829 -9.109 -42.937 1.00 88.81 82 SER A CA 1
ATOM 679 C C . SER A 1 82 ? 36.874 -10.060 -42.203 1.00 88.81 82 SER A C 1
ATOM 681 O O . SER A 1 82 ? 36.437 -11.067 -42.758 1.00 88.81 82 SER A O 1
ATOM 683 N N . LYS A 1 83 ? 36.525 -9.729 -40.954 1.00 88.25 83 LYS A N 1
ATOM 684 C CA . LYS A 1 83 ? 35.617 -10.498 -40.092 1.00 88.25 83 LYS A CA 1
ATOM 685 C C . LYS A 1 83 ? 34.159 -10.055 -40.206 1.00 88.25 83 LYS A C 1
ATOM 687 O O . LYS A 1 83 ? 33.308 -10.561 -39.470 1.00 88.25 83 LYS A O 1
ATOM 692 N N . VAL A 1 84 ? 33.877 -9.124 -41.114 1.00 91.31 84 VAL A N 1
ATOM 693 C CA . VAL A 1 84 ? 32.533 -8.651 -41.430 1.00 91.31 84 VAL A CA 1
ATOM 694 C C . VAL A 1 84 ? 32.207 -9.073 -42.853 1.00 91.31 84 VAL A C 1
ATOM 696 O O . VAL A 1 84 ? 32.936 -8.743 -43.783 1.00 91.31 84 VAL A O 1
ATOM 699 N N . SER A 1 85 ? 31.100 -9.786 -43.029 1.00 92.00 85 SER A N 1
ATOM 700 C CA . SER A 1 85 ? 30.540 -10.062 -44.350 1.00 92.00 85 SER A CA 1
ATOM 701 C C . SER A 1 85 ? 29.160 -9.434 -44.455 1.00 92.00 85 SER A C 1
ATOM 703 O O . SER A 1 85 ? 28.416 -9.374 -43.480 1.00 92.00 85 SER A O 1
ATOM 705 N N . GLY A 1 86 ? 28.808 -8.931 -45.631 1.00 90.12 86 GLY A N 1
ATOM 706 C CA . GLY A 1 86 ? 27.510 -8.317 -45.863 1.00 90.12 86 GLY A CA 1
ATOM 707 C C . GLY A 1 86 ? 27.017 -8.591 -47.270 1.00 90.12 86 GLY A C 1
ATOM 708 O O . GLY A 1 86 ? 27.805 -8.856 -48.174 1.00 90.12 86 GLY A O 1
ATOM 709 N N . TYR A 1 87 ? 25.705 -8.537 -47.426 1.00 91.06 87 TYR A N 1
ATOM 710 C CA . TYR A 1 87 ? 25.023 -8.616 -48.704 1.00 91.06 87 TYR A CA 1
ATOM 711 C C . TYR A 1 87 ? 24.145 -7.378 -48.851 1.00 91.06 87 TYR A C 1
ATOM 713 O O . TYR A 1 87 ? 23.395 -7.038 -47.936 1.00 91.06 87 TYR A O 1
ATOM 721 N N . LEU A 1 88 ? 24.259 -6.717 -49.999 1.00 90.94 88 LEU A N 1
ATOM 722 C CA . LEU A 1 88 ? 23.396 -5.612 -50.392 1.00 90.94 88 LEU A CA 1
ATOM 723 C C . LEU A 1 88 ? 22.462 -6.114 -51.490 1.00 90.94 88 LEU A C 1
ATOM 725 O O . LEU A 1 88 ? 22.918 -6.586 -52.533 1.00 90.94 88 LEU A O 1
ATOM 729 N N . ALA A 1 89 ? 21.160 -6.012 -51.255 1.00 88.38 89 ALA A N 1
ATOM 730 C CA . ALA A 1 89 ? 20.134 -6.354 -52.225 1.00 88.38 89 ALA A CA 1
ATOM 731 C C . ALA A 1 89 ? 20.109 -5.346 -53.382 1.00 88.38 89 ALA A C 1
ATOM 733 O O . ALA A 1 89 ? 19.852 -5.721 -54.527 1.00 88.38 89 ALA A O 1
ATOM 734 N N . ASN A 1 90 ? 20.414 -4.073 -53.104 1.00 85.56 90 ASN A N 1
ATOM 735 C CA . ASN A 1 90 ? 20.527 -3.043 -54.129 1.00 85.56 90 ASN A CA 1
ATOM 736 C C . ASN A 1 90 ? 21.931 -3.059 -54.771 1.00 85.56 90 ASN A C 1
ATOM 738 O O . ASN A 1 90 ? 22.898 -2.686 -54.104 1.00 85.56 90 ASN A O 1
ATOM 742 N N . PRO A 1 91 ? 22.069 -3.385 -56.072 1.00 82.69 91 PRO A N 1
ATOM 743 C CA . PRO A 1 91 ? 23.370 -3.452 -56.745 1.00 82.69 91 PRO A CA 1
ATOM 744 C C . PRO A 1 91 ? 24.050 -2.084 -56.924 1.00 82.69 91 PRO A C 1
ATOM 746 O O . PRO A 1 91 ? 25.244 -2.027 -57.200 1.00 82.69 91 PRO A O 1
ATOM 749 N N . ILE A 1 92 ? 23.301 -0.983 -56.786 1.00 84.06 92 ILE A N 1
ATOM 750 C CA . ILE A 1 92 ? 23.815 0.397 -56.862 1.00 84.06 92 ILE A CA 1
ATOM 751 C C . ILE A 1 92 ? 24.126 0.940 -55.450 1.00 84.06 92 ILE A C 1
ATOM 753 O O . ILE A 1 92 ? 24.737 2.001 -55.300 1.00 84.06 92 ILE A O 1
ATOM 757 N N . GLY A 1 93 ? 23.709 0.219 -54.403 1.00 80.38 93 GLY A N 1
ATOM 758 C CA . GLY A 1 93 ? 23.932 0.590 -53.011 1.00 80.38 93 GLY A CA 1
ATOM 759 C C . GLY A 1 93 ? 25.420 0.682 -52.680 1.00 80.38 93 GLY A C 1
ATOM 760 O O . GLY A 1 93 ? 26.235 -0.105 -53.161 1.00 80.38 93 GLY A O 1
ATOM 761 N N . LYS A 1 94 ? 25.789 1.662 -51.851 1.00 84.06 94 LYS A N 1
ATOM 762 C CA . LYS A 1 94 ? 27.166 1.806 -51.372 1.00 84.06 94 LYS A CA 1
ATOM 763 C C . LYS A 1 94 ? 27.343 1.004 -50.094 1.00 84.06 94 LYS A C 1
ATOM 765 O O . LYS A 1 94 ? 26.527 1.101 -49.182 1.00 84.06 94 LYS A O 1
ATOM 770 N N . GLU A 1 95 ? 28.450 0.276 -50.001 1.00 83.88 95 GLU A N 1
ATOM 771 C CA . GLU A 1 95 ? 28.849 -0.309 -48.727 1.00 83.88 95 GLU A CA 1
ATOM 772 C C . GLU A 1 95 ? 29.067 0.795 -47.680 1.00 83.88 95 GLU A C 1
ATOM 774 O O . GLU A 1 95 ? 29.613 1.861 -48.001 1.00 83.88 95 GLU A O 1
ATOM 779 N N . PRO A 1 96 ? 28.652 0.567 -46.424 1.00 85.69 96 PRO A N 1
ATOM 780 C CA . PRO A 1 96 ? 28.819 1.554 -45.370 1.00 85.69 96 PRO A CA 1
ATOM 781 C C . PRO A 1 96 ? 30.298 1.758 -45.058 1.00 85.69 96 PRO A C 1
ATOM 783 O O . PRO A 1 96 ? 31.160 0.909 -45.313 1.00 85.69 96 PRO A O 1
ATOM 786 N N . ARG A 1 97 ? 30.618 2.892 -44.441 1.00 89.81 97 ARG A N 1
ATOM 787 C CA . ARG A 1 97 ? 32.008 3.185 -44.096 1.00 89.81 97 ARG A CA 1
ATOM 788 C C . ARG A 1 97 ? 32.492 2.200 -43.027 1.00 89.81 97 ARG A C 1
ATOM 790 O O . ARG A 1 97 ? 31.773 1.892 -42.084 1.00 89.81 97 ARG A O 1
ATOM 797 N N . LYS A 1 98 ? 33.767 1.799 -43.084 1.00 90.12 98 LYS A N 1
ATOM 798 C CA . LYS A 1 98 ? 34.397 0.937 -42.056 1.00 90.12 98 LYS A CA 1
ATOM 799 C C . LYS A 1 98 ? 34.197 1.456 -40.622 1.00 90.12 98 LYS A C 1
ATOM 801 O O . LYS A 1 98 ? 34.010 0.668 -39.705 1.00 90.12 98 LYS A O 1
ATOM 806 N N . LEU A 1 99 ? 34.207 2.780 -40.439 1.00 89.44 99 LEU A N 1
ATOM 807 C CA . LEU A 1 99 ? 33.919 3.416 -39.151 1.00 89.44 99 LEU A CA 1
ATOM 808 C C . LEU A 1 99 ? 32.481 3.151 -38.685 1.00 89.44 99 LEU A C 1
ATOM 810 O O . LEU A 1 99 ? 32.273 2.835 -37.521 1.00 89.44 99 LEU A O 1
ATOM 814 N N . GLU A 1 100 ? 31.501 3.254 -39.584 1.00 89.25 100 GLU A N 1
ATOM 815 C CA . GLU A 1 100 ? 30.101 2.960 -39.264 1.00 89.25 100 GLU A CA 1
ATOM 816 C C . GLU A 1 100 ? 29.938 1.483 -38.909 1.00 89.25 100 GLU A C 1
ATOM 818 O O . GLU A 1 100 ? 29.320 1.169 -37.900 1.00 89.25 100 GLU A O 1
ATOM 823 N N . MET A 1 101 ? 30.577 0.579 -39.662 1.00 90.69 101 MET A N 1
ATOM 824 C CA . MET A 1 101 ? 30.562 -0.853 -39.350 1.00 90.69 101 MET A CA 1
ATOM 825 C C . MET A 1 101 ? 31.103 -1.150 -37.944 1.00 90.69 101 MET A C 1
ATOM 827 O O . MET A 1 101 ? 30.529 -1.988 -37.249 1.00 90.69 101 MET A O 1
ATOM 831 N N . TYR A 1 102 ? 32.180 -0.472 -37.533 1.00 90.88 102 TYR A N 1
ATOM 832 C CA . TYR A 1 102 ? 32.744 -0.588 -36.189 1.00 90.88 102 TYR A CA 1
ATOM 833 C C . TYR A 1 102 ? 31.788 -0.076 -35.108 1.00 90.88 102 TYR A C 1
ATOM 835 O O . TYR A 1 102 ? 31.561 -0.772 -34.123 1.00 90.88 102 TYR A O 1
ATOM 843 N N . LEU A 1 103 ? 31.202 1.111 -35.298 1.00 91.88 103 LEU A N 1
ATOM 844 C CA . LEU A 1 103 ? 30.252 1.682 -34.340 1.00 91.88 103 LEU A CA 1
ATOM 845 C C . LEU A 1 103 ? 29.025 0.780 -34.169 1.00 91.88 103 LEU A C 1
ATOM 847 O O . LEU A 1 103 ? 28.638 0.495 -33.039 1.00 91.88 103 LEU A O 1
ATOM 851 N N . THR A 1 104 ? 28.483 0.256 -35.273 1.00 91.62 104 THR A N 1
ATOM 852 C CA . THR A 1 104 ? 27.392 -0.724 -35.242 1.00 91.62 104 THR A CA 1
ATOM 853 C C . THR A 1 104 ? 27.803 -1.986 -34.483 1.00 91.62 104 THR A C 1
ATOM 855 O O . THR A 1 104 ? 27.024 -2.477 -33.674 1.00 91.62 104 THR A O 1
ATOM 858 N N . LEU A 1 105 ? 29.022 -2.505 -34.679 1.00 91.75 105 LEU A N 1
ATOM 859 C CA . LEU A 1 105 ? 29.502 -3.667 -33.922 1.00 91.75 105 LEU A CA 1
ATOM 860 C C . LEU A 1 105 ? 29.542 -3.388 -32.412 1.00 91.75 105 LEU A C 1
ATOM 862 O O . LEU A 1 105 ? 29.058 -4.210 -31.640 1.00 91.75 105 LEU A O 1
ATOM 866 N N . CYS A 1 106 ? 30.093 -2.247 -31.991 1.00 91.56 106 CYS A N 1
ATOM 867 C CA . CYS A 1 106 ? 30.155 -1.873 -30.576 1.00 91.56 106 CYS A CA 1
ATOM 868 C C . CYS A 1 106 ? 28.759 -1.767 -29.951 1.00 91.56 106 CYS A C 1
ATOM 870 O O . CYS A 1 106 ? 28.512 -2.376 -28.914 1.00 91.56 106 CYS A O 1
ATOM 872 N N . GLU A 1 107 ? 27.837 -1.074 -30.622 1.00 93.94 107 GLU A N 1
ATOM 873 C CA . GLU A 1 107 ? 26.439 -0.958 -30.192 1.00 93.94 107 GLU A CA 1
ATOM 874 C C . GLU A 1 107 ? 25.794 -2.342 -30.017 1.00 93.94 107 GLU A C 1
ATOM 876 O O . GLU A 1 107 ? 25.152 -2.629 -29.008 1.00 93.94 107 GLU A O 1
ATOM 881 N N . HIS A 1 108 ? 26.008 -3.244 -30.974 1.00 93.19 108 HIS A N 1
ATOM 882 C CA . HIS A 1 108 ? 25.392 -4.565 -30.942 1.00 93.19 108 HIS A CA 1
ATOM 883 C C . HIS A 1 108 ? 26.029 -5.498 -29.904 1.00 93.19 108 HIS A C 1
ATOM 885 O O . HIS A 1 108 ? 25.331 -6.353 -29.368 1.00 93.19 108 HIS A O 1
ATOM 891 N N . LEU A 1 109 ? 27.308 -5.317 -29.562 1.00 92.12 109 LEU A N 1
ATOM 892 C CA . LEU A 1 109 ? 27.942 -6.014 -28.437 1.00 92.12 109 LEU A CA 1
ATOM 893 C C . LEU A 1 109 ? 27.353 -5.574 -27.088 1.00 92.12 109 LEU A C 1
ATOM 895 O O . LEU A 1 109 ? 27.150 -6.403 -26.201 1.00 92.12 109 LEU A O 1
ATOM 899 N N . GLU A 1 110 ? 27.059 -4.283 -26.922 1.00 92.94 110 GLU A N 1
ATOM 900 C CA . GLU A 1 110 ? 26.387 -3.771 -25.722 1.00 92.94 110 GLU A CA 1
ATOM 901 C C . GLU A 1 110 ? 24.954 -4.306 -25.616 1.00 92.94 110 GLU A C 1
ATOM 903 O O . GLU A 1 110 ? 24.553 -4.807 -24.562 1.00 92.94 110 GLU A O 1
ATOM 908 N N . LEU A 1 111 ? 24.209 -4.287 -26.724 1.00 93.75 111 LEU A N 1
ATOM 909 C CA . LEU A 1 111 ? 22.853 -4.836 -26.792 1.00 93.75 111 LEU A CA 1
ATOM 910 C C . LEU A 1 111 ? 22.826 -6.350 -26.545 1.00 93.75 111 LEU A C 1
ATOM 912 O O . LEU A 1 111 ? 21.947 -6.829 -25.830 1.00 93.75 111 LEU A O 1
ATOM 916 N N . GLU A 1 112 ? 23.803 -7.112 -27.045 1.00 92.06 112 GLU A N 1
ATOM 917 C CA . GLU A 1 112 ? 23.938 -8.538 -26.722 1.00 92.06 112 GLU A CA 1
ATOM 918 C C . GLU A 1 112 ? 24.078 -8.756 -25.207 1.00 92.06 112 GLU A C 1
ATOM 920 O O . GLU A 1 112 ? 23.430 -9.630 -24.633 1.00 92.06 112 GLU A O 1
ATOM 925 N N . ASN A 1 113 ? 24.896 -7.949 -24.526 1.00 90.81 113 ASN A N 1
ATOM 926 C CA . ASN A 1 113 ? 25.075 -8.072 -23.079 1.00 90.81 113 ASN A CA 1
ATOM 927 C C . ASN A 1 113 ? 23.784 -7.755 -22.310 1.00 90.81 113 ASN A C 1
ATOM 929 O O . ASN A 1 113 ? 23.446 -8.466 -21.359 1.00 90.81 113 ASN A O 1
ATOM 933 N N . LEU A 1 114 ? 23.052 -6.718 -22.729 1.00 94.19 114 LEU A N 1
ATOM 934 C CA . LEU A 1 114 ? 21.773 -6.334 -22.127 1.00 94.19 114 LEU A CA 1
ATOM 935 C C . LEU A 1 114 ? 20.708 -7.413 -22.322 1.00 94.19 114 LEU A C 1
ATOM 937 O O . LEU A 1 114 ? 20.064 -7.826 -21.358 1.00 94.19 114 LEU A O 1
ATOM 941 N N . THR A 1 115 ? 20.560 -7.909 -23.547 1.00 91.81 115 THR A N 1
ATOM 942 C CA . THR A 1 115 ? 19.592 -8.960 -23.884 1.00 91.81 115 THR A CA 1
ATOM 943 C C . THR A 1 115 ? 19.927 -10.254 -23.158 1.00 91.81 115 THR A C 1
ATOM 945 O O . THR A 1 115 ? 19.069 -10.823 -22.489 1.00 91.81 115 THR A O 1
ATOM 948 N N . ARG A 1 116 ? 21.195 -10.675 -23.154 1.00 89.88 116 ARG A N 1
ATOM 949 C CA . ARG A 1 116 ? 21.655 -11.844 -22.394 1.00 89.88 116 ARG A CA 1
ATOM 950 C C . ARG A 1 116 ? 21.354 -11.729 -20.901 1.00 89.88 116 ARG A C 1
ATOM 952 O O . ARG A 1 116 ? 20.992 -12.729 -20.281 1.00 89.88 116 ARG A O 1
ATOM 959 N N . LYS A 1 117 ? 21.525 -10.541 -20.315 1.00 91.88 117 LYS A N 1
ATOM 960 C CA . LYS A 1 117 ? 21.163 -10.294 -18.916 1.00 91.88 117 LYS A CA 1
ATOM 961 C C . LYS A 1 117 ? 19.650 -10.416 -18.715 1.00 91.88 117 LYS A C 1
ATOM 963 O O . LYS A 1 117 ? 19.234 -11.179 -17.854 1.00 91.88 117 LYS A O 1
ATOM 968 N N . ALA A 1 118 ? 18.848 -9.754 -19.547 1.00 92.56 118 ALA A N 1
ATOM 969 C CA . ALA A 1 118 ? 17.388 -9.782 -19.448 1.00 92.56 118 ALA A CA 1
ATOM 970 C C . ALA A 1 118 ? 16.812 -11.205 -19.543 1.00 92.56 118 ALA A C 1
ATOM 972 O O . ALA A 1 118 ? 15.901 -11.561 -18.793 1.00 92.56 118 ALA A O 1
ATOM 973 N N . VAL A 1 119 ? 17.365 -12.041 -20.428 1.00 90.94 119 VAL A N 1
ATOM 974 C CA . VAL A 1 119 ? 16.924 -13.434 -20.548 1.00 90.94 119 VAL A CA 1
ATOM 975 C C . VAL A 1 119 ? 17.292 -14.230 -19.288 1.00 90.94 119 VAL A C 1
ATOM 977 O O . VAL A 1 119 ? 16.439 -14.935 -18.761 1.00 90.94 119 VAL A O 1
ATOM 980 N N . ARG A 1 120 ? 18.503 -14.066 -18.734 1.00 90.69 12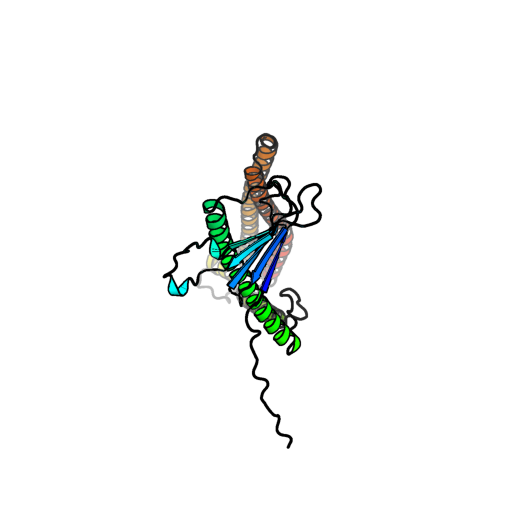0 ARG A N 1
ATOM 981 C CA . ARG A 1 120 ? 18.906 -14.721 -17.470 1.00 90.69 120 ARG A CA 1
ATOM 982 C C . ARG A 1 120 ? 18.057 -14.301 -16.271 1.00 90.69 120 ARG A C 1
ATOM 984 O O . ARG A 1 120 ? 17.717 -15.143 -15.439 1.00 90.69 120 ARG A O 1
ATOM 991 N N . ASP A 1 121 ? 17.734 -13.016 -16.177 1.00 93.44 121 ASP A N 1
ATOM 992 C CA . ASP A 1 121 ? 16.864 -12.492 -15.123 1.00 93.44 121 ASP A CA 1
ATOM 993 C C . ASP A 1 121 ? 15.472 -13.144 -15.250 1.00 93.44 121 ASP A C 1
ATOM 995 O O . ASP A 1 121 ? 14.958 -13.714 -14.289 1.00 93.44 121 ASP A O 1
ATOM 999 N N . SER A 1 122 ? 14.940 -13.228 -16.476 1.00 92.75 122 SER A N 1
ATOM 1000 C CA . SER A 1 122 ? 13.667 -13.910 -16.765 1.00 92.75 122 SER A CA 1
ATOM 1001 C C . SER A 1 122 ? 13.698 -15.411 -16.444 1.00 92.75 122 SER A C 1
ATOM 1003 O O . SER A 1 122 ? 12.735 -15.950 -15.901 1.00 92.75 122 SER A O 1
ATOM 1005 N N . GLU A 1 123 ? 14.788 -16.117 -16.759 1.00 91.56 123 GLU A N 1
ATOM 1006 C CA . GLU A 1 123 ? 14.955 -17.530 -16.395 1.00 91.56 123 GLU A CA 1
ATOM 1007 C C . GLU A 1 123 ? 14.953 -17.735 -14.878 1.00 91.56 123 GLU A C 1
ATOM 1009 O O . GLU A 1 123 ? 14.379 -18.708 -14.378 1.00 91.56 123 GLU A O 1
ATOM 1014 N N . THR A 1 124 ? 15.588 -16.819 -14.145 1.00 94.12 124 THR A N 1
ATOM 1015 C CA . THR A 1 124 ? 15.640 -16.855 -12.681 1.00 94.12 124 THR A CA 1
ATOM 1016 C C . THR A 1 124 ? 14.240 -16.676 -12.103 1.00 94.12 124 THR A C 1
ATOM 1018 O O . THR A 1 124 ? 13.799 -17.516 -11.313 1.00 94.12 124 THR A O 1
ATOM 1021 N N . ASP A 1 125 ? 13.503 -15.673 -12.581 1.00 96.12 125 ASP A N 1
ATOM 1022 C CA . ASP A 1 125 ? 12.123 -15.398 -12.175 1.00 96.12 125 ASP A CA 1
ATOM 1023 C C . ASP A 1 125 ? 11.190 -16.580 -12.469 1.00 96.12 125 ASP A C 1
ATOM 1025 O O . ASP A 1 125 ? 10.412 -17.007 -11.609 1.00 96.12 125 ASP A O 1
ATOM 1029 N N . LEU A 1 126 ? 11.293 -17.171 -13.664 1.00 95.81 126 LEU A N 1
ATOM 1030 C CA . LEU A 1 126 ? 10.526 -18.364 -14.031 1.00 95.81 126 LEU A CA 1
ATOM 1031 C C . LEU A 1 126 ? 10.890 -19.560 -13.145 1.00 95.81 126 LEU A C 1
ATOM 1033 O O . LEU A 1 126 ? 10.006 -20.302 -12.710 1.00 95.81 126 LEU A O 1
ATOM 1037 N N . GLY A 1 127 ? 12.172 -19.741 -12.833 1.00 95.75 127 GLY A N 1
ATOM 1038 C CA . GLY A 1 127 ? 12.635 -20.779 -11.918 1.00 95.75 127 GLY A CA 1
ATOM 1039 C C . GLY A 1 127 ? 12.055 -20.618 -10.511 1.00 95.75 127 GLY A C 1
ATOM 1040 O O . GLY A 1 127 ? 11.615 -21.598 -9.903 1.00 95.75 127 GLY A O 1
ATOM 1041 N N . GLU A 1 128 ? 12.009 -19.394 -9.989 1.00 96.00 128 GLU A N 1
ATOM 1042 C CA . GLU A 1 128 ? 11.369 -19.090 -8.708 1.00 96.00 128 GLU A CA 1
ATOM 1043 C C . GLU A 1 128 ? 9.859 -19.314 -8.745 1.00 96.00 128 GLU A C 1
ATOM 1045 O O . GLU A 1 128 ? 9.301 -19.927 -7.829 1.00 96.00 128 GLU A O 1
ATOM 1050 N N . TYR A 1 129 ? 9.199 -18.867 -9.813 1.00 96.31 129 TYR A N 1
ATOM 1051 C CA . TYR A 1 129 ? 7.771 -19.071 -10.018 1.00 96.31 129 TYR A CA 1
ATOM 1052 C C . TYR A 1 129 ? 7.418 -20.561 -10.023 1.00 96.31 129 TYR A C 1
ATOM 1054 O O . TYR A 1 129 ? 6.525 -20.990 -9.291 1.00 96.31 129 TYR A O 1
ATOM 1062 N N . LEU A 1 130 ? 8.154 -21.376 -10.783 1.00 96.19 130 LEU A N 1
ATOM 1063 C CA . LEU A 1 130 ? 7.933 -22.820 -10.850 1.00 96.19 130 LEU A CA 1
ATOM 1064 C C . LEU A 1 130 ? 8.168 -23.501 -9.498 1.00 96.19 130 LEU A C 1
ATOM 1066 O O . LEU A 1 130 ? 7.392 -24.380 -9.120 1.00 96.19 130 LEU A O 1
ATOM 1070 N N . LYS A 1 131 ? 9.179 -23.074 -8.728 1.00 94.88 131 LYS A N 1
ATOM 1071 C CA . LYS A 1 131 ? 9.398 -23.568 -7.357 1.00 94.88 131 LYS A CA 1
ATOM 1072 C C . LYS A 1 131 ? 8.215 -23.241 -6.447 1.00 94.88 131 LYS A C 1
ATOM 1074 O O . LYS A 1 131 ? 7.714 -24.144 -5.779 1.00 94.88 131 LYS A O 1
ATOM 1079 N N . LYS A 1 132 ? 7.734 -21.992 -6.456 1.00 92.12 132 LYS A N 1
ATOM 1080 C CA . LYS A 1 132 ? 6.542 -21.574 -5.693 1.00 92.12 132 LYS A CA 1
ATOM 1081 C C . LYS A 1 132 ? 5.300 -22.352 -6.129 1.00 92.12 132 LYS A C 1
ATOM 1083 O O . LYS A 1 132 ? 4.510 -22.788 -5.298 1.00 92.12 132 LYS A O 1
ATOM 1088 N N . ARG A 1 133 ? 5.135 -22.592 -7.431 1.00 92.69 133 ARG A N 1
ATOM 1089 C CA . ARG A 1 133 ? 4.019 -23.386 -7.953 1.00 92.69 133 ARG A CA 1
ATOM 1090 C C . ARG A 1 133 ? 4.096 -24.837 -7.487 1.00 92.69 133 ARG A C 1
ATOM 1092 O O . ARG A 1 133 ? 3.080 -25.410 -7.106 1.00 92.69 133 ARG A O 1
ATOM 1099 N N . HIS A 1 134 ? 5.290 -25.424 -7.481 1.00 93.88 134 HIS A N 1
ATOM 1100 C CA . HIS A 1 134 ? 5.505 -26.783 -6.998 1.00 93.88 134 HIS A CA 1
ATOM 1101 C C . HIS A 1 134 ? 5.193 -26.920 -5.501 1.00 93.88 134 HIS A C 1
ATOM 1103 O O . HIS A 1 134 ? 4.530 -27.879 -5.107 1.00 93.88 134 HIS A O 1
ATOM 1109 N N . THR A 1 135 ? 5.608 -25.959 -4.666 1.00 90.44 135 THR A N 1
ATOM 1110 C CA . THR A 1 135 ? 5.279 -25.976 -3.231 1.00 90.44 135 THR A CA 1
ATOM 1111 C C . THR A 1 135 ? 3.778 -25.830 -2.994 1.00 90.44 135 THR A C 1
ATOM 1113 O O . THR A 1 135 ? 3.219 -26.614 -2.231 1.00 90.44 135 THR A O 1
ATOM 1116 N N . GLN A 1 136 ? 3.113 -24.914 -3.706 1.00 87.88 136 GLN A N 1
ATOM 1117 C CA . GLN A 1 136 ? 1.656 -24.739 -3.648 1.00 87.88 136 GLN A CA 1
ATOM 1118 C C . GLN A 1 136 ? 0.890 -25.999 -4.072 1.00 87.88 136 GLN A C 1
ATOM 1120 O O . GLN A 1 136 ? -0.102 -26.350 -3.446 1.00 87.88 136 GLN A O 1
ATOM 1125 N N . LEU A 1 137 ? 1.334 -26.696 -5.124 1.00 90.00 137 LEU A N 1
ATOM 1126 C CA . LEU A 1 137 ? 0.687 -27.934 -5.573 1.00 90.00 137 LEU A CA 1
ATOM 1127 C C . LEU A 1 137 ? 0.894 -29.091 -4.588 1.00 90.00 137 LEU A C 1
ATOM 1129 O O . LEU A 1 137 ? -0.006 -29.905 -4.407 1.00 90.00 137 LEU A O 1
ATOM 1133 N N . ARG A 1 138 ? 2.069 -29.174 -3.953 1.00 91.38 138 ARG A N 1
ATOM 1134 C CA . ARG A 1 138 ? 2.378 -30.226 -2.974 1.00 91.38 138 ARG A CA 1
ATOM 1135 C C . ARG A 1 138 ? 1.637 -30.028 -1.650 1.00 91.38 138 ARG A C 1
ATOM 1137 O O . ARG A 1 138 ? 1.260 -31.011 -1.021 1.00 91.38 138 ARG A O 1
ATOM 1144 N N . ALA A 1 139 ? 1.470 -28.780 -1.222 1.00 87.44 139 ALA A N 1
ATOM 1145 C CA . ALA A 1 139 ? 0.782 -28.411 0.008 1.00 87.44 139 ALA A CA 1
ATOM 1146 C C . ALA A 1 139 ? -0.050 -27.140 -0.236 1.00 87.44 139 ALA A C 1
ATOM 1148 O O . ALA A 1 139 ? 0.435 -26.033 0.012 1.00 87.44 139 ALA A O 1
ATOM 1149 N N . PRO A 1 140 ? -1.287 -27.275 -0.746 1.00 81.75 140 PRO A N 1
ATOM 1150 C CA . PRO A 1 140 ? -2.139 -26.128 -1.020 1.00 81.75 140 PRO A CA 1
ATOM 1151 C C . PRO A 1 140 ? -2.590 -25.492 0.295 1.00 81.75 140 PRO A C 1
ATOM 1153 O O . PRO A 1 140 ? -3.496 -25.976 0.971 1.00 81.75 140 PRO A O 1
ATOM 1156 N N . THR A 1 141 ? -1.948 -24.391 0.670 1.00 75.00 141 THR A N 1
ATOM 1157 C CA . THR A 1 141 ? -2.386 -23.543 1.777 1.00 75.00 141 THR A CA 1
ATOM 1158 C C . THR A 1 141 ? -3.444 -22.577 1.266 1.00 75.00 141 THR A C 1
ATOM 1160 O O . THR A 1 141 ? -3.203 -21.835 0.315 1.00 75.00 141 THR A O 1
ATOM 1163 N N . THR A 1 142 ? -4.621 -22.574 1.890 1.00 76.75 142 THR A N 1
ATOM 1164 C CA . THR A 1 142 ? -5.634 -21.552 1.608 1.00 76.75 142 THR A CA 1
ATOM 1165 C C . THR A 1 142 ? -5.264 -20.308 2.401 1.00 76.75 142 THR A C 1
ATOM 1167 O O . THR A 1 142 ? -5.257 -20.349 3.630 1.00 76.75 142 THR A O 1
ATOM 1170 N N . GLU A 1 143 ? -4.934 -19.214 1.720 1.00 72.38 143 GLU A N 1
ATOM 1171 C CA . GLU A 1 143 ? -4.806 -17.918 2.380 1.00 72.38 143 GLU A CA 1
ATOM 1172 C C . GLU A 1 143 ? -6.203 -17.479 2.820 1.00 72.38 143 GLU A C 1
ATOM 1174 O O . GLU A 1 143 ? -7.066 -17.148 2.007 1.00 72.38 143 GLU A O 1
ATOM 1179 N N . VAL A 1 144 ? -6.460 -17.569 4.122 1.00 75.25 144 VAL A N 1
ATOM 1180 C CA . VAL A 1 144 ? -7.704 -17.089 4.714 1.00 75.25 144 VAL A CA 1
ATOM 1181 C C . VAL A 1 144 ? -7.594 -15.577 4.850 1.00 75.25 144 VAL A C 1
ATOM 1183 O O . VAL A 1 144 ? -6.647 -15.075 5.456 1.00 75.25 144 VAL A O 1
ATOM 1186 N N . ALA A 1 145 ? -8.550 -14.844 4.278 1.00 76.75 145 ALA A N 1
ATOM 1187 C CA . ALA A 1 145 ? -8.564 -13.393 4.384 1.00 76.75 145 ALA A CA 1
ATOM 1188 C C . ALA A 1 145 ? -8.606 -12.964 5.859 1.00 76.75 145 ALA A C 1
ATOM 1190 O O . ALA A 1 145 ? -9.314 -13.558 6.670 1.00 76.75 145 ALA A O 1
ATOM 1191 N N . LEU A 1 146 ? -7.887 -11.890 6.203 1.00 68.94 146 LEU A N 1
ATOM 1192 C CA . LEU A 1 146 ? -7.835 -11.362 7.575 1.00 68.94 146 LEU A CA 1
ATOM 1193 C C . LEU A 1 146 ? -9.235 -11.090 8.151 1.00 68.94 146 LEU A C 1
ATOM 1195 O O . LEU A 1 146 ? -9.460 -11.303 9.340 1.00 68.94 146 LEU A O 1
ATOM 1199 N N . PHE A 1 147 ? -10.166 -10.672 7.290 1.00 71.44 147 PHE A N 1
ATOM 1200 C CA . PHE A 1 147 ? -11.552 -10.345 7.627 1.00 71.44 147 PHE A CA 1
ATOM 1201 C C . PHE A 1 147 ? -12.530 -11.520 7.482 1.00 71.44 147 PHE A C 1
ATOM 1203 O O . PHE A 1 147 ? -13.717 -11.346 7.744 1.00 71.44 147 PHE A O 1
ATOM 1210 N N . ASP A 1 148 ? -12.068 -12.704 7.067 1.00 75.69 148 ASP A N 1
ATOM 1211 C CA . ASP A 1 148 ? -12.891 -13.916 7.054 1.00 75.69 148 ASP A CA 1
ATOM 1212 C C . ASP A 1 148 ? -12.968 -14.473 8.478 1.00 75.69 148 ASP A C 1
ATOM 1214 O O . ASP A 1 148 ? -12.142 -15.264 8.943 1.00 75.69 148 ASP A O 1
ATOM 1218 N N . THR A 1 149 ? -13.973 -13.990 9.195 1.00 67.00 149 THR A N 1
ATOM 1219 C CA . THR A 1 149 ? -14.212 -14.282 10.607 1.00 67.00 149 THR A CA 1
ATOM 1220 C C . THR A 1 149 ? -14.569 -15.741 10.857 1.00 67.00 149 THR A C 1
ATOM 1222 O O . THR A 1 149 ? -14.454 -16.205 11.991 1.00 67.00 149 THR A O 1
ATOM 1225 N N . GLU A 1 150 ? -14.984 -16.485 9.827 1.00 71.00 150 GLU A N 1
ATOM 1226 C CA . GLU A 1 150 ? -15.395 -17.879 9.946 1.00 71.00 150 GLU A CA 1
ATOM 1227 C C . GLU A 1 150 ? -14.207 -18.831 9.858 1.00 71.00 150 GLU A C 1
ATOM 1229 O O . GLU A 1 150 ? -14.150 -19.800 10.621 1.00 71.00 150 GLU A O 1
ATOM 1234 N N . ARG A 1 151 ? -13.245 -18.544 8.977 1.00 70.50 151 ARG A N 1
ATOM 1235 C CA . ARG A 1 151 ? -12.069 -19.397 8.747 1.00 70.50 151 ARG A CA 1
ATOM 1236 C C . ARG A 1 151 ? -10.828 -18.955 9.524 1.00 70.50 151 ARG A C 1
ATOM 1238 O O . ARG A 1 151 ? -9.919 -19.760 9.718 1.00 70.50 151 ARG A O 1
ATOM 1245 N N . ASN A 1 152 ? -10.774 -17.706 9.989 1.00 78.12 152 ASN A N 1
ATOM 1246 C CA . ASN A 1 152 ? -9.630 -17.181 10.729 1.00 78.12 152 ASN A CA 1
ATOM 1247 C C . ASN A 1 152 ? -9.725 -17.528 12.227 1.00 78.12 152 ASN A C 1
ATOM 1249 O O . ASN A 1 152 ? -10.221 -16.754 13.050 1.00 78.12 152 ASN A O 1
ATOM 1253 N N . GLU A 1 153 ? -9.239 -18.716 12.597 1.00 74.38 153 GLU A N 1
ATOM 1254 C CA . GLU A 1 153 ? -9.235 -19.180 13.992 1.00 74.38 153 GLU A CA 1
ATOM 1255 C C . GLU A 1 153 ? -8.439 -18.266 14.935 1.00 74.38 153 GLU A C 1
ATOM 1257 O O . GLU A 1 153 ? -8.802 -18.130 16.105 1.00 74.38 153 GLU A O 1
ATOM 1262 N N . ALA A 1 154 ? -7.387 -17.609 14.437 1.00 75.88 154 ALA A N 1
ATOM 1263 C CA . ALA A 1 154 ? -6.596 -16.665 15.220 1.00 75.88 154 ALA A CA 1
ATOM 1264 C C . ALA A 1 154 ? -7.405 -15.404 15.563 1.00 75.88 154 ALA A C 1
ATOM 1266 O O . ALA A 1 154 ? -7.418 -14.986 16.720 1.00 75.88 154 ALA A O 1
ATOM 1267 N N . ALA A 1 155 ? -8.158 -14.854 14.601 1.00 73.94 155 ALA A N 1
ATOM 1268 C CA . ALA A 1 155 ? -9.071 -13.737 14.853 1.00 73.94 155 ALA A CA 1
ATOM 1269 C C . ALA A 1 155 ? -10.193 -14.127 15.829 1.00 73.94 155 ALA A C 1
ATOM 1271 O O . ALA A 1 155 ? -10.487 -13.377 16.759 1.00 73.94 155 ALA A O 1
ATOM 1272 N N . LYS A 1 156 ? -10.761 -15.338 15.696 1.00 77.12 156 LYS A N 1
ATOM 1273 C CA . LYS A 1 156 ? -11.758 -15.848 16.655 1.00 77.12 156 LYS A CA 1
ATOM 1274 C C . LYS A 1 156 ? -11.208 -15.947 18.078 1.00 77.12 156 LYS A C 1
ATOM 1276 O O . LYS A 1 156 ? -11.939 -15.650 19.021 1.00 77.12 156 LYS A O 1
ATOM 1281 N N . LYS A 1 157 ? -9.958 -16.392 18.249 1.00 81.94 157 LYS A N 1
ATOM 1282 C CA . LYS A 1 157 ? -9.310 -16.457 19.569 1.00 81.94 157 LYS A CA 1
ATOM 1283 C C . LYS A 1 157 ? -9.092 -15.059 20.144 1.00 81.94 157 LYS A C 1
ATOM 1285 O O . LYS A 1 157 ? -9.557 -14.806 21.249 1.00 81.94 157 LYS A O 1
ATOM 1290 N N . GLY A 1 158 ? -8.522 -14.143 19.357 1.00 80.38 158 GLY A N 1
ATOM 1291 C CA . GLY A 1 158 ? -8.294 -12.760 19.786 1.00 80.38 158 GLY A CA 1
ATOM 1292 C C . GLY A 1 158 ? -9.580 -12.037 20.199 1.00 80.38 158 GLY A C 1
ATOM 1293 O O . GLY A 1 158 ? -9.614 -11.383 21.236 1.00 80.38 158 GLY A O 1
ATOM 1294 N N . TRP A 1 159 ? -10.677 -12.217 19.457 1.00 75.81 159 TRP A N 1
ATOM 1295 C CA . TRP A 1 159 ? -11.972 -11.634 19.824 1.00 75.81 159 TRP A CA 1
ATOM 1296 C C . TRP A 1 159 ? -12.584 -12.239 21.081 1.00 75.81 159 TRP A C 1
ATOM 1298 O O . TRP A 1 159 ? -13.174 -11.511 21.872 1.00 75.81 159 TRP A O 1
ATOM 1308 N N . LYS A 1 160 ? -12.449 -13.552 21.293 1.00 79.69 160 LYS A N 1
ATOM 1309 C CA . LYS A 1 160 ? -12.926 -14.198 22.525 1.00 79.69 160 LYS A CA 1
ATOM 1310 C C . LYS A 1 160 ? -12.144 -13.737 23.749 1.00 79.69 160 LYS A C 1
ATOM 1312 O O . LYS A 1 160 ? -12.746 -13.532 24.798 1.00 79.69 160 LYS A O 1
ATOM 1317 N N . GLU A 1 161 ? -10.833 -13.576 23.615 1.00 83.44 161 GLU A N 1
ATOM 1318 C CA . GLU A 1 161 ? -9.967 -13.086 24.689 1.00 83.44 161 GLU A CA 1
ATOM 1319 C C . GLU A 1 161 ? -10.300 -11.635 25.037 1.00 83.44 161 GLU A C 1
ATOM 1321 O O . GLU A 1 161 ? -10.602 -11.356 26.194 1.00 83.44 161 GLU A O 1
ATOM 1326 N N . GLN A 1 162 ? -10.388 -10.751 24.037 1.00 78.31 162 GLN A N 1
ATOM 1327 C CA . GLN A 1 162 ? -10.794 -9.357 24.240 1.00 78.31 162 GLN A CA 1
ATOM 1328 C C . GLN A 1 162 ? -12.193 -9.246 24.846 1.00 78.31 162 GLN A C 1
ATOM 1330 O O . GLN A 1 162 ? -12.380 -8.516 25.812 1.00 78.31 162 GLN A O 1
ATOM 1335 N N . ALA A 1 163 ? -13.167 -10.004 24.332 1.00 79.19 163 ALA A N 1
ATOM 1336 C CA . ALA A 1 163 ? -14.520 -10.012 24.880 1.00 79.19 163 ALA A CA 1
ATOM 1337 C C . ALA A 1 163 ? -14.542 -10.513 26.333 1.00 79.19 163 ALA A C 1
ATOM 1339 O O . ALA A 1 163 ? -15.263 -9.967 27.164 1.00 79.19 163 ALA A O 1
ATOM 1340 N N . SER A 1 164 ? -13.739 -11.532 26.661 1.00 79.25 164 SER A N 1
ATOM 1341 C CA . SER A 1 164 ? -13.611 -12.030 28.031 1.00 79.25 164 SER A CA 1
ATOM 1342 C C . SER A 1 164 ? -12.945 -11.017 28.957 1.00 79.25 164 SER A C 1
ATOM 1344 O O . SER A 1 164 ? -13.314 -10.959 30.127 1.00 79.25 164 SER A O 1
ATOM 1346 N N . GLU A 1 165 ? -11.954 -10.274 28.479 1.00 79.06 165 GLU A N 1
ATOM 1347 C CA . GLU A 1 165 ? -11.242 -9.260 29.254 1.00 79.06 165 GLU A CA 1
ATOM 1348 C C . GLU A 1 165 ? -12.134 -8.044 29.515 1.00 79.06 165 GLU A C 1
ATOM 1350 O O . GLU A 1 165 ? -12.251 -7.610 30.658 1.00 79.06 165 GLU A O 1
ATOM 1355 N N . THR A 1 166 ? -12.876 -7.582 28.503 1.00 74.56 166 THR A N 1
ATOM 1356 C CA . THR A 1 166 ? -13.869 -6.512 28.670 1.00 74.56 166 THR A CA 1
ATOM 1357 C C . THR A 1 166 ? -14.973 -6.905 29.644 1.00 74.56 166 THR A C 1
ATOM 1359 O O . THR A 1 166 ? -15.393 -6.081 30.448 1.00 74.56 166 THR A O 1
ATOM 1362 N N . LEU A 1 167 ? -15.420 -8.168 29.618 1.00 74.12 167 LEU A N 1
ATOM 1363 C CA . LEU A 1 167 ? -16.458 -8.642 30.535 1.00 74.12 167 LEU A CA 1
ATOM 1364 C C . LEU A 1 167 ? -15.952 -8.699 31.980 1.00 74.12 167 LEU A C 1
ATOM 1366 O O . LEU A 1 167 ? -16.691 -8.376 32.901 1.00 74.12 167 LEU A O 1
ATOM 1370 N N . LYS A 1 168 ? -14.693 -9.110 32.178 1.00 76.06 168 LYS A N 1
ATOM 1371 C CA . LYS A 1 168 ? -14.055 -9.131 33.500 1.00 76.06 168 LYS A CA 1
ATOM 1372 C C . LYS A 1 168 ? -13.867 -7.720 34.048 1.00 76.06 168 LYS A C 1
ATOM 1374 O O . LYS A 1 168 ? -14.230 -7.492 35.192 1.00 76.06 168 LYS A O 1
ATOM 1379 N N . ALA A 1 169 ? -13.390 -6.789 33.222 1.00 74.31 169 ALA A N 1
ATOM 1380 C CA . ALA A 1 169 ? -13.251 -5.387 33.605 1.00 74.31 169 ALA A CA 1
ATOM 1381 C C . ALA A 1 169 ? -14.608 -4.753 33.961 1.00 74.31 169 ALA A C 1
ATOM 1383 O O . ALA A 1 169 ? -14.709 -4.050 34.957 1.00 74.31 169 ALA A O 1
ATOM 1384 N N . GLU A 1 170 ? -15.673 -5.049 33.207 1.00 74.19 170 GLU A N 1
ATOM 1385 C CA . GLU A 1 170 ? -17.021 -4.546 33.511 1.00 74.19 170 GLU A CA 1
ATOM 1386 C C . GLU A 1 170 ? -17.590 -5.142 34.813 1.00 74.19 170 GLU A C 1
ATOM 1388 O O . GLU A 1 170 ? -18.298 -4.459 35.552 1.00 74.19 170 GLU A O 1
ATOM 1393 N N . VAL A 1 171 ? -17.292 -6.411 35.114 1.00 68.00 171 VAL A N 1
ATOM 1394 C CA . VAL A 1 171 ? -17.668 -7.039 36.392 1.00 68.00 171 VAL A CA 1
ATOM 1395 C C . VAL A 1 171 ? -16.886 -6.421 37.551 1.00 68.00 171 VAL A C 1
ATOM 1397 O O . VAL A 1 171 ? -17.499 -6.066 38.550 1.00 68.00 171 VAL A O 1
ATOM 1400 N N . GLU A 1 172 ? -15.580 -6.213 37.400 1.00 67.00 172 GLU A N 1
ATOM 1401 C CA . GLU A 1 172 ? -14.718 -5.592 38.414 1.00 67.00 172 GLU A CA 1
ATOM 1402 C C . GLU A 1 172 ? -15.107 -4.122 38.683 1.00 67.00 172 GLU A C 1
ATOM 1404 O O . GLU A 1 172 ? -15.194 -3.693 39.836 1.00 67.00 172 GLU A O 1
ATOM 1409 N N . GLU A 1 173 ? -15.455 -3.353 37.645 1.00 61.62 173 GLU A N 1
ATOM 1410 C CA . GLU A 1 173 ? -16.028 -2.007 37.800 1.00 61.62 173 GLU A CA 1
ATOM 1411 C C . GLU A 1 173 ? -17.378 -2.043 38.535 1.00 61.62 173 GLU A C 1
ATOM 1413 O O . GLU A 1 173 ? -17.620 -1.239 39.432 1.00 61.62 173 GLU A O 1
ATOM 1418 N N . ARG A 1 174 ? -18.257 -3.007 38.231 1.00 61.25 174 ARG A N 1
ATOM 1419 C CA . ARG A 1 174 ? -19.541 -3.149 38.943 1.00 61.25 174 ARG A CA 1
ATOM 1420 C C . ARG A 1 174 ? -19.378 -3.574 40.400 1.00 61.25 174 ARG A C 1
ATOM 1422 O O . ARG A 1 174 ? -20.158 -3.131 41.239 1.00 61.25 174 ARG A O 1
ATOM 1429 N N . GLU A 1 175 ? -18.408 -4.433 40.697 1.00 56.22 175 GLU A N 1
ATOM 1430 C CA . GLU A 1 175 ? -18.103 -4.882 42.059 1.00 56.22 175 GLU A CA 1
ATOM 1431 C C . GLU A 1 175 ? -17.533 -3.730 42.899 1.00 56.22 175 GLU A C 1
ATOM 1433 O O . GLU A 1 175 ? -18.007 -3.487 44.007 1.00 56.22 175 GLU A O 1
ATOM 1438 N N . THR A 1 176 ? -16.613 -2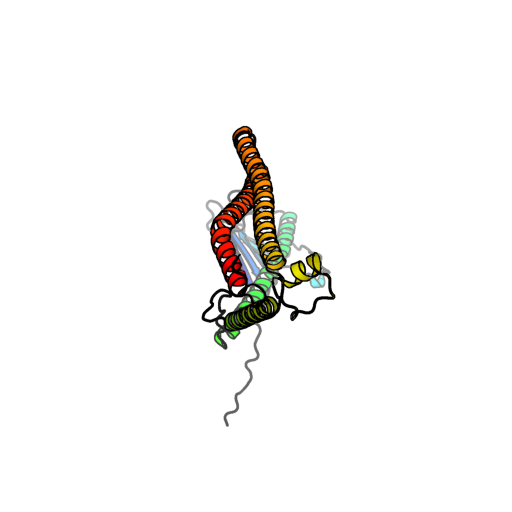.940 42.340 1.00 55.97 176 THR A N 1
ATOM 1439 C CA . THR A 1 176 ? -16.053 -1.756 43.015 1.00 55.97 176 THR A CA 1
ATOM 1440 C C . THR A 1 176 ? -17.072 -0.624 43.194 1.00 55.97 176 THR A C 1
ATOM 1442 O O . THR A 1 176 ? -17.064 0.051 44.224 1.00 55.97 176 THR A O 1
ATOM 1445 N N . GLU A 1 177 ? -18.003 -0.428 42.253 1.00 56.19 177 GLU A N 1
ATOM 1446 C CA . GLU A 1 177 ? -19.109 0.530 42.402 1.00 56.19 177 GLU A CA 1
ATOM 1447 C C . GLU A 1 177 ? -20.143 0.098 43.460 1.00 56.19 177 GLU A C 1
ATOM 1449 O O . GLU A 1 177 ? -20.767 0.957 44.089 1.00 56.19 177 GLU A O 1
ATOM 1454 N N . ALA A 1 178 ? -20.323 -1.208 43.688 1.00 54.31 178 ALA A N 1
ATOM 1455 C CA . ALA A 1 178 ? -21.278 -1.738 44.665 1.00 54.31 178 ALA A CA 1
ATOM 1456 C C . ALA A 1 178 ? -20.835 -1.543 46.129 1.00 54.31 178 ALA A C 1
ATOM 1458 O O . ALA A 1 178 ? -21.685 -1.510 47.022 1.00 54.31 178 ALA A O 1
ATOM 1459 N N . GLU A 1 179 ? -19.533 -1.392 46.385 1.00 55.66 179 GLU A N 1
ATOM 1460 C CA . GLU A 1 179 ? -18.973 -1.224 47.735 1.00 55.66 179 GLU A CA 1
ATOM 1461 C C . GLU A 1 179 ? -18.976 0.233 48.238 1.00 55.66 179 GLU A C 1
ATOM 1463 O O . GLU A 1 179 ? -18.790 0.480 49.432 1.00 55.66 179 GLU A O 1
ATOM 1468 N N . ILE A 1 180 ? -19.208 1.221 47.364 1.00 63.28 180 ILE A N 1
ATOM 1469 C CA . ILE A 1 180 ? -19.149 2.641 47.736 1.00 63.28 180 ILE A CA 1
ATOM 1470 C C . ILE A 1 180 ? -20.517 3.108 48.246 1.00 63.28 180 ILE A C 1
ATOM 1472 O O . ILE A 1 180 ? -21.444 3.332 47.467 1.00 63.28 180 ILE A O 1
ATOM 1476 N N . ASP A 1 181 ? -20.629 3.340 49.558 1.00 71.62 181 ASP A N 1
ATOM 1477 C CA . ASP A 1 181 ? -21.797 4.010 50.140 1.00 71.62 181 ASP A CA 1
ATOM 1478 C C . ASP A 1 181 ? -21.924 5.447 49.576 1.00 71.62 181 ASP A C 1
ATOM 1480 O O . ASP A 1 181 ? -21.061 6.298 49.839 1.00 71.62 181 ASP A O 1
ATOM 1484 N N . PRO A 1 182 ? -23.002 5.768 48.831 1.00 72.25 182 PRO A N 1
ATOM 1485 C CA . PRO A 1 182 ? -23.194 7.088 48.237 1.00 72.25 182 PRO A CA 1
ATOM 1486 C C . PRO A 1 182 ? -23.362 8.215 49.272 1.00 72.25 182 PRO A C 1
ATOM 1488 O O . PRO A 1 182 ? -23.213 9.386 48.911 1.00 72.25 182 PRO A O 1
ATOM 1491 N N . LEU A 1 183 ? -23.668 7.901 50.539 1.00 80.00 183 LEU A N 1
ATOM 1492 C CA . LEU A 1 183 ? -23.870 8.879 51.615 1.00 80.00 183 LEU A CA 1
ATOM 1493 C C . LEU A 1 183 ? -22.620 9.152 52.462 1.00 80.00 183 LEU A C 1
ATOM 1495 O O . LEU A 1 183 ? -22.542 10.217 53.085 1.00 80.00 183 LEU A O 1
ATOM 1499 N N . ALA A 1 184 ? -21.619 8.269 52.439 1.00 79.00 184 ALA A N 1
ATOM 1500 C CA . ALA A 1 184 ? -20.373 8.402 53.199 1.00 79.00 184 ALA A CA 1
ATOM 1501 C C . ALA A 1 184 ? -19.697 9.796 53.114 1.00 79.00 184 ALA A C 1
ATOM 1503 O O . ALA A 1 184 ? -19.374 10.363 54.165 1.00 79.00 184 ALA A O 1
ATOM 1504 N N . PRO A 1 185 ? -19.521 10.426 51.930 1.00 81.38 185 PRO A N 1
ATOM 1505 C CA . PRO A 1 185 ? -18.899 11.753 51.848 1.00 81.38 185 PRO A CA 1
ATOM 1506 C C . PRO A 1 185 ? -19.745 12.872 52.477 1.00 81.38 185 PRO A C 1
ATOM 1508 O O . PRO A 1 185 ? -19.195 13.851 52.986 1.00 81.38 185 PRO A O 1
ATOM 1511 N N . TYR A 1 186 ? -21.073 12.742 52.482 1.00 81.31 186 TYR A N 1
ATOM 1512 C CA . TYR A 1 186 ? -21.962 13.729 53.099 1.00 81.31 186 TYR A CA 1
ATOM 1513 C C . TYR A 1 186 ? -21.981 13.588 54.622 1.00 81.31 186 TYR A C 1
ATOM 1515 O O . TYR A 1 186 ? -21.964 14.598 55.328 1.00 81.31 186 TYR A O 1
ATOM 1523 N N . LEU A 1 187 ? -21.934 12.350 55.124 1.00 78.75 187 LEU A N 1
ATOM 1524 C CA . LEU A 1 187 ? -21.811 12.059 56.552 1.00 78.75 187 LEU A CA 1
ATOM 1525 C C . LEU A 1 187 ? -20.495 12.610 57.121 1.00 78.75 187 LEU A C 1
ATOM 1527 O O . LEU A 1 187 ? -20.511 13.295 58.145 1.00 78.75 187 LEU A O 1
ATOM 1531 N N . GLY A 1 188 ? -19.379 12.409 56.411 1.00 78.06 188 GLY A N 1
ATOM 1532 C CA . GLY A 1 188 ? -18.079 12.969 56.788 1.00 78.06 188 GLY A CA 1
ATOM 1533 C C . GLY A 1 188 ? -18.052 14.504 56.803 1.00 78.06 188 GLY A C 1
ATOM 1534 O O . GLY A 1 188 ? -17.467 15.090 57.713 1.00 78.06 188 GLY A O 1
ATOM 1535 N N . ARG A 1 189 ? -18.724 15.163 55.843 1.00 77.81 189 ARG A N 1
ATOM 1536 C CA . ARG A 1 189 ? -18.807 16.635 55.749 1.00 77.81 189 ARG A CA 1
ATOM 1537 C C . ARG A 1 189 ? -19.694 17.261 56.830 1.00 77.81 189 ARG A C 1
ATOM 1539 O O . ARG A 1 189 ? -19.338 18.307 57.361 1.00 77.81 189 ARG A O 1
ATOM 1546 N N . LEU A 1 190 ? -20.852 16.665 57.115 1.00 74.88 190 LEU A N 1
ATOM 1547 C CA . LEU A 1 190 ? -21.852 17.232 58.028 1.00 74.88 190 LEU A CA 1
ATOM 1548 C C . LEU A 1 190 ? -21.586 16.913 59.500 1.00 74.88 190 LEU A C 1
ATOM 1550 O O . LEU A 1 190 ? -21.874 17.739 60.363 1.00 74.88 190 LEU A O 1
ATOM 1554 N N . PHE A 1 191 ? -21.046 15.726 59.788 1.00 70.81 191 PHE A N 1
ATOM 1555 C CA . PHE A 1 191 ? -20.959 15.203 61.155 1.00 70.81 191 PHE A CA 1
ATOM 1556 C C . PHE A 1 191 ? -19.537 14.810 61.588 1.00 70.81 191 PHE A C 1
ATOM 1558 O O . PHE A 1 191 ? -19.342 14.445 62.750 1.00 70.81 191 PHE A O 1
ATOM 1565 N N . GLY A 1 192 ? -18.545 14.927 60.695 1.00 65.25 192 GLY A N 1
ATOM 1566 C CA . GLY A 1 192 ? -17.142 14.585 60.945 1.00 65.25 192 GLY A CA 1
ATOM 1567 C C . GLY A 1 192 ? -16.854 13.077 60.919 1.00 65.25 192 GLY A C 1
ATOM 1568 O O . GLY A 1 192 ? -17.744 12.248 61.084 1.00 65.25 192 GLY A O 1
ATOM 1569 N N . SER A 1 193 ? -15.575 12.712 60.765 1.00 59.12 193 SER A N 1
ATOM 1570 C CA . SER A 1 193 ? -15.079 11.317 60.673 1.00 59.12 193 SER A CA 1
ATOM 1571 C C . SER A 1 193 ? -15.332 10.450 61.931 1.00 59.12 193 SER A C 1
ATOM 1573 O O . SER A 1 193 ? -15.017 9.265 61.959 1.00 59.12 193 SER A O 1
ATOM 1575 N N . GLY A 1 194 ? -15.880 11.034 63.004 1.00 52.03 194 GLY A N 1
ATOM 1576 C CA . GLY A 1 194 ? -16.063 10.379 64.305 1.00 52.03 194 GLY A CA 1
ATOM 1577 C C . GLY A 1 194 ? -17.440 9.752 64.549 1.00 52.03 194 GLY A C 1
ATOM 1578 O O . GLY A 1 194 ? -17.583 8.987 65.502 1.00 52.03 194 GLY A O 1
ATOM 1579 N N . ARG A 1 195 ? -18.464 10.038 63.728 1.00 54.19 195 ARG A N 1
ATOM 1580 C CA . ARG A 1 195 ? -19.754 9.331 63.821 1.00 54.19 195 ARG A CA 1
ATOM 1581 C C . ARG A 1 195 ? -19.709 8.084 62.948 1.00 54.19 195 ARG A C 1
ATOM 1583 O O . ARG A 1 195 ? -19.993 8.139 61.757 1.00 54.19 195 ARG A O 1
ATOM 1590 N N . GLY A 1 196 ? -19.343 6.958 63.556 1.00 50.16 196 GLY A N 1
ATOM 1591 C CA . GLY A 1 196 ? -19.506 5.643 62.939 1.00 50.16 196 GLY A CA 1
ATOM 1592 C C . GLY A 1 196 ? -20.966 5.388 62.545 1.00 50.16 196 GLY A C 1
ATOM 1593 O O . GLY A 1 196 ? -21.885 5.954 63.141 1.00 50.16 196 GLY A O 1
ATOM 1594 N N . ALA A 1 197 ? -21.160 4.523 61.550 1.00 51.25 197 ALA A N 1
ATOM 1595 C CA . ALA A 1 197 ? -22.413 4.191 60.862 1.00 51.25 197 ALA A CA 1
ATOM 1596 C C . ALA A 1 197 ? -23.529 3.544 61.728 1.00 51.25 197 ALA A C 1
ATOM 1598 O O . ALA A 1 197 ? -24.320 2.752 61.226 1.00 51.25 197 ALA A O 1
ATOM 1599 N N . GLY A 1 198 ? -23.606 3.852 63.027 1.00 53.84 198 GLY A N 1
ATOM 1600 C CA . GLY A 1 198 ? -24.533 3.228 63.977 1.00 53.84 198 GLY A CA 1
ATOM 1601 C C . GLY A 1 198 ? -25.213 4.171 64.974 1.00 53.84 198 GLY A C 1
ATOM 1602 O O . GLY A 1 198 ? -25.974 3.691 65.807 1.00 53.84 198 GLY A O 1
ATOM 1603 N N . ALA A 1 199 ? -24.972 5.488 64.931 1.00 60.44 199 ALA A N 1
ATOM 1604 C CA . ALA A 1 199 ? -25.722 6.431 65.767 1.00 60.44 199 ALA A CA 1
ATOM 1605 C C . ALA A 1 199 ? -27.024 6.856 65.055 1.00 60.44 199 ALA A C 1
ATOM 1607 O O . ALA A 1 199 ? -26.940 7.290 63.902 1.00 60.44 199 ALA A O 1
ATOM 1608 N N . PRO A 1 200 ? -28.206 6.772 65.701 1.00 63.72 200 PRO A N 1
ATOM 1609 C CA . PRO A 1 200 ? -29.460 7.193 65.085 1.00 63.72 200 PRO A CA 1
ATOM 1610 C C . PRO A 1 200 ? -29.391 8.681 64.734 1.00 63.72 200 PRO A C 1
ATOM 1612 O O . PRO A 1 200 ? -29.023 9.522 65.563 1.00 63.72 200 PRO A O 1
ATOM 1615 N N . LEU A 1 201 ? -29.693 8.992 63.476 1.00 69.00 201 LEU A N 1
ATOM 1616 C CA . LEU A 1 201 ? -29.700 10.354 62.966 1.00 69.00 201 LEU A CA 1
ATOM 1617 C C . LEU A 1 201 ? -30.954 11.070 63.495 1.00 69.00 201 LEU A C 1
ATOM 1619 O O . LEU A 1 201 ? -32.017 10.469 63.599 1.00 69.00 201 LEU A O 1
ATOM 1623 N N . SER A 1 202 ? -30.856 12.351 63.854 1.00 79.31 202 SER A N 1
ATOM 1624 C CA . SER A 1 202 ? -32.059 13.127 64.181 1.00 79.31 202 SER A CA 1
ATOM 1625 C C . SER A 1 202 ? -32.898 13.332 62.916 1.00 79.31 202 SER A C 1
ATOM 1627 O O . SER A 1 202 ? -32.343 13.489 61.830 1.00 79.31 202 SER A O 1
ATOM 1629 N N . TYR A 1 203 ? -34.226 13.429 63.038 1.00 80.88 203 TYR A N 1
ATOM 1630 C CA . TYR A 1 203 ? -35.117 13.699 61.898 1.00 80.88 203 TYR A CA 1
ATOM 1631 C C . TYR A 1 203 ? -34.672 14.927 61.078 1.00 80.88 203 TYR A C 1
ATOM 1633 O O . TYR A 1 203 ? -34.663 14.899 59.849 1.00 80.88 203 TYR A O 1
ATOM 1641 N N . LYS A 1 204 ? -34.230 15.996 61.757 1.00 82.25 204 LYS A N 1
ATOM 1642 C CA . LYS A 1 204 ? -33.727 17.218 61.101 1.00 82.25 204 LYS A CA 1
ATOM 1643 C C . LYS A 1 204 ? -32.438 16.962 60.316 1.00 82.25 204 LYS A C 1
ATOM 1645 O O . LYS A 1 204 ? -32.299 17.441 59.196 1.00 82.25 204 LYS A O 1
ATOM 1650 N N . ASP A 1 205 ? -31.533 16.181 60.891 1.00 82.56 205 ASP A N 1
ATOM 1651 C CA . ASP A 1 205 ? -30.248 15.822 60.292 1.00 82.56 205 ASP A CA 1
ATOM 1652 C C . ASP A 1 205 ? -30.444 14.908 59.068 1.00 82.56 205 ASP A C 1
ATOM 1654 O O . ASP A 1 205 ? -29.763 15.073 58.057 1.00 82.56 205 ASP A O 1
ATOM 1658 N N . ALA A 1 206 ? -31.428 14.002 59.121 1.00 82.69 206 ALA A N 1
ATOM 1659 C CA . ALA A 1 206 ? -31.823 13.132 58.013 1.00 82.69 206 ALA A CA 1
ATOM 1660 C C . ALA A 1 206 ? -32.414 13.911 56.832 1.00 82.69 206 ALA A C 1
ATOM 1662 O O . ALA A 1 206 ? -32.003 13.698 55.687 1.00 82.69 206 ALA A O 1
ATOM 1663 N N . CYS A 1 207 ? -33.320 14.859 57.101 1.00 83.94 207 CYS A N 1
ATOM 1664 C CA . CYS A 1 207 ? -33.863 15.724 56.056 1.00 83.94 207 CYS A CA 1
ATOM 1665 C C . CYS A 1 207 ? -32.763 16.588 55.417 1.00 83.94 207 CYS A C 1
ATOM 1667 O O . CYS A 1 207 ? -32.684 16.661 54.192 1.00 83.94 207 CYS A O 1
ATOM 1669 N N . LEU A 1 208 ? -31.868 17.179 56.220 1.00 85.81 208 LEU A N 1
ATOM 1670 C CA . LEU A 1 208 ? -30.750 17.983 55.711 1.00 85.81 208 LEU A CA 1
ATOM 1671 C C . LEU A 1 208 ? -29.793 17.161 54.839 1.00 85.81 208 LEU A C 1
ATOM 1673 O O . LEU A 1 208 ? -29.387 17.618 53.770 1.00 85.81 208 LEU A O 1
ATOM 1677 N N . LEU A 1 209 ? -29.452 15.939 55.262 1.00 85.25 209 LEU A N 1
ATOM 1678 C CA . LEU A 1 209 ? -28.600 15.029 54.494 1.00 85.25 209 LEU A CA 1
ATOM 1679 C C . LEU A 1 209 ? -29.219 14.717 53.124 1.00 85.25 209 LEU A C 1
ATOM 1681 O O . LEU A 1 209 ? -28.549 14.819 52.093 1.00 85.25 209 LEU A O 1
ATOM 1685 N N . ARG A 1 210 ? -30.514 14.384 53.108 1.00 87.69 210 ARG A N 1
ATOM 1686 C CA . ARG A 1 210 ? -31.273 14.083 51.889 1.00 87.69 210 ARG A CA 1
ATOM 1687 C C . ARG A 1 210 ? -31.344 15.286 50.949 1.00 87.69 210 ARG A C 1
ATOM 1689 O O . ARG A 1 210 ? -31.058 15.141 49.759 1.00 87.69 210 ARG A O 1
ATOM 1696 N N . GLU A 1 211 ? -31.678 16.466 51.469 1.00 88.81 211 GLU A N 1
ATOM 1697 C CA . GLU A 1 211 ? -31.733 17.699 50.679 1.00 88.81 211 GLU A CA 1
ATOM 1698 C C . GLU A 1 211 ? -30.375 18.050 50.072 1.00 88.81 211 GLU A C 1
ATOM 1700 O O . GLU A 1 211 ? -30.304 18.382 48.889 1.00 88.81 211 GLU A O 1
ATOM 1705 N N . GLN A 1 212 ? -29.283 17.924 50.833 1.00 88.25 212 GLN A N 1
ATOM 1706 C CA . GLN A 1 212 ? -27.942 18.185 50.312 1.00 88.25 212 GLN A CA 1
ATOM 1707 C C . GLN A 1 212 ? -27.549 17.216 49.197 1.00 88.25 212 GLN A C 1
ATOM 1709 O O . GLN A 1 212 ? -27.026 17.658 48.177 1.00 88.25 212 GLN A O 1
ATOM 1714 N N . CYS A 1 213 ? -27.848 15.923 49.337 1.00 88.50 213 CYS A N 1
ATOM 1715 C CA . CYS A 1 213 ? -27.576 14.939 48.286 1.00 88.50 213 CYS A CA 1
ATOM 1716 C C . CYS A 1 213 ? -28.344 15.257 46.994 1.00 88.50 213 CYS A C 1
ATOM 1718 O O . CYS A 1 213 ? -27.789 15.202 45.893 1.00 88.50 213 CYS A O 1
ATOM 1720 N N . ILE A 1 214 ? -29.624 15.618 47.124 1.00 90.94 214 ILE A N 1
ATOM 1721 C CA . ILE A 1 214 ? -30.492 15.971 45.995 1.00 90.94 214 ILE A CA 1
ATOM 1722 C C . ILE A 1 214 ? -30.021 17.266 45.321 1.00 90.94 214 ILE A C 1
ATOM 1724 O O . ILE A 1 214 ? -29.946 17.331 44.090 1.00 90.94 214 ILE A O 1
ATOM 1728 N N . ASN A 1 215 ? -29.686 18.287 46.110 1.00 91.88 215 ASN A N 1
ATOM 1729 C CA . ASN A 1 215 ? -29.221 19.574 45.603 1.00 91.88 215 ASN A CA 1
ATOM 1730 C C . ASN A 1 215 ? -27.855 19.448 44.920 1.00 91.88 215 ASN A C 1
ATOM 1732 O O . ASN A 1 215 ? -27.698 19.948 43.806 1.00 91.88 215 ASN A O 1
ATOM 1736 N N . ASP A 1 216 ? -26.913 18.704 45.506 1.00 91.56 216 ASP A N 1
ATOM 1737 C CA . ASP A 1 216 ? -25.597 18.462 44.906 1.00 91.56 216 ASP A CA 1
ATOM 1738 C C . ASP A 1 216 ? -25.721 17.652 43.608 1.00 91.56 216 ASP A C 1
ATOM 1740 O O . ASP A 1 216 ? -25.023 17.938 42.631 1.00 91.56 216 ASP A O 1
ATOM 1744 N N . PHE A 1 217 ? -26.644 16.684 43.534 1.00 91.19 217 PHE A N 1
ATOM 1745 C CA . PHE A 1 217 ? -26.932 15.985 42.280 1.00 91.19 217 PHE A CA 1
ATOM 1746 C C . PHE A 1 217 ? -27.431 16.954 41.205 1.00 91.19 217 PHE A C 1
ATOM 1748 O O . PHE A 1 217 ? -26.872 16.978 40.107 1.00 91.19 217 PHE A O 1
ATOM 1755 N N . ARG A 1 218 ? -28.443 17.778 41.511 1.00 92.62 218 ARG A N 1
ATOM 1756 C CA . ARG A 1 218 ? -29.005 18.763 40.568 1.00 92.62 218 ARG A CA 1
ATOM 1757 C C . ARG A 1 218 ? -27.948 19.757 40.092 1.00 92.62 218 ARG A C 1
ATOM 1759 O O . ARG A 1 218 ? -27.815 19.959 38.886 1.00 92.62 218 ARG A O 1
ATOM 1766 N N . ALA A 1 219 ? -27.162 20.308 41.016 1.00 93.31 219 ALA A N 1
ATOM 1767 C CA . ALA A 1 219 ? -26.073 21.227 40.704 1.00 93.31 219 ALA A CA 1
ATOM 1768 C C . ALA A 1 219 ? -25.034 20.572 39.783 1.00 93.31 219 ALA A C 1
ATOM 1770 O O . ALA A 1 219 ? -24.656 21.150 38.766 1.00 93.31 219 ALA A O 1
ATOM 1771 N N . LYS A 1 220 ? -24.632 19.325 40.065 1.00 91.94 220 LYS A N 1
ATOM 1772 C CA . LYS A 1 220 ? -23.693 18.576 39.214 1.00 91.94 220 LYS A CA 1
ATOM 1773 C C . LYS A 1 220 ? -24.248 18.298 37.817 1.00 91.94 220 LYS A C 1
ATOM 1775 O O . LYS A 1 220 ? -23.487 18.397 36.856 1.00 91.94 220 LYS A O 1
ATOM 1780 N N . GLN A 1 221 ? -25.532 17.952 37.676 1.00 93.56 221 GLN A N 1
ATOM 1781 C CA . GLN A 1 221 ? -26.140 17.772 36.348 1.00 93.56 221 GLN A CA 1
ATOM 1782 C C . GLN A 1 221 ? -26.150 19.089 35.563 1.00 93.56 221 GLN A C 1
ATOM 1784 O O . GLN A 1 221 ? -25.814 19.099 34.383 1.00 93.56 221 GLN A O 1
ATOM 1789 N N . LEU A 1 222 ? -26.467 20.205 36.224 1.00 93.94 222 LEU A N 1
ATOM 1790 C CA . LEU A 1 222 ? -26.487 21.525 35.598 1.00 93.94 222 LEU A CA 1
ATOM 1791 C C . LEU A 1 222 ? -25.090 21.962 35.133 1.00 93.94 222 LEU A C 1
ATOM 1793 O O . LEU A 1 222 ? -24.931 22.342 33.976 1.00 93.94 222 LEU A O 1
ATOM 1797 N N . VAL A 1 223 ? -24.064 21.813 35.978 1.00 95.50 223 VAL A N 1
ATOM 1798 C CA . VAL A 1 223 ? -22.667 22.117 35.612 1.00 95.50 223 VAL A CA 1
ATOM 1799 C C . VAL A 1 223 ? -22.194 21.236 34.453 1.00 95.50 223 VAL A C 1
ATOM 1801 O O . VAL A 1 223 ? -21.564 21.720 33.514 1.00 95.50 223 VAL A O 1
ATOM 1804 N N . ARG A 1 224 ? -22.519 19.936 34.475 1.00 93.25 224 ARG A N 1
ATOM 1805 C CA . ARG A 1 224 ? -22.177 19.014 33.380 1.00 93.25 224 ARG A CA 1
ATOM 1806 C C . ARG A 1 224 ? -22.857 19.406 32.072 1.00 93.25 224 ARG A C 1
ATOM 1808 O O . ARG A 1 224 ? -22.202 19.373 31.033 1.00 93.25 224 ARG A O 1
ATOM 1815 N N . GLN A 1 225 ? -24.13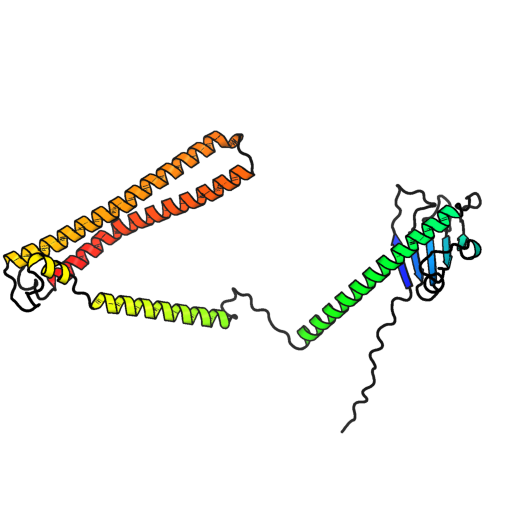6 19.774 32.118 1.00 94.38 225 GLN A N 1
ATOM 1816 C CA . GLN A 1 225 ? -24.864 20.250 30.947 1.00 94.38 225 GLN A CA 1
ATOM 1817 C C . GLN A 1 225 ? -24.229 21.525 30.389 1.00 94.38 225 GLN A C 1
ATOM 1819 O O . GLN A 1 225 ? -23.945 21.570 29.197 1.00 94.38 225 GLN A O 1
ATOM 1824 N N . GLN A 1 226 ? -23.962 22.518 31.241 1.00 95.44 226 GLN A N 1
ATOM 1825 C CA . GLN A 1 226 ? -23.345 23.786 30.842 1.00 95.44 226 GLN A CA 1
ATOM 1826 C C . GLN A 1 226 ? -21.985 23.572 30.180 1.00 95.44 226 GLN A C 1
ATOM 1828 O O . GLN A 1 226 ? -21.763 24.073 29.086 1.00 95.44 226 GLN A O 1
ATOM 1833 N N . LEU A 1 227 ? -21.117 22.744 30.767 1.00 95.88 227 LEU A N 1
ATOM 1834 C CA . LEU A 1 227 ? -19.795 22.461 30.204 1.00 95.88 227 LEU A CA 1
ATOM 1835 C C . LEU A 1 227 ? -19.869 21.871 28.785 1.00 95.88 227 LEU A C 1
ATOM 1837 O O . LEU A 1 227 ? -19.089 22.236 27.904 1.00 95.88 227 LEU A O 1
ATOM 1841 N N . VAL A 1 228 ? -20.790 20.929 28.559 1.00 94.44 228 VAL A N 1
ATOM 1842 C CA . VAL A 1 228 ? -20.970 20.313 27.235 1.00 94.44 228 VAL A CA 1
ATOM 1843 C C . VAL A 1 228 ? -21.625 21.300 26.267 1.00 94.44 228 VAL A C 1
ATOM 1845 O O . VAL A 1 228 ? -21.211 21.361 25.111 1.00 94.44 228 VAL A O 1
ATOM 1848 N N . GLN A 1 229 ? -22.589 22.091 26.741 1.00 96.44 229 GLN A N 1
ATOM 1849 C CA . GLN A 1 229 ? -23.285 23.106 25.954 1.00 96.44 229 GLN A CA 1
ATOM 1850 C C . GLN A 1 229 ? -22.324 24.196 25.471 1.00 96.44 229 GLN A C 1
ATOM 1852 O O . GLN A 1 229 ? -22.258 24.452 24.277 1.00 96.44 229 GLN A O 1
ATOM 1857 N N . GLU A 1 230 ? -21.497 24.757 26.355 1.00 97.31 230 GLU A N 1
ATOM 1858 C CA . GLU A 1 230 ? -20.500 25.772 25.996 1.00 97.31 230 GLU A CA 1
ATOM 1859 C C . GLU A 1 230 ? -19.520 25.264 24.937 1.00 97.31 230 GLU A C 1
ATOM 1861 O O . GLU A 1 230 ? -19.145 25.991 24.016 1.00 97.31 230 GLU A O 1
ATOM 1866 N N . ARG A 1 231 ? -19.085 24.004 25.056 1.00 96.56 231 ARG A N 1
ATOM 1867 C CA . ARG A 1 231 ? -18.184 23.396 24.073 1.00 96.56 231 ARG A CA 1
ATOM 1868 C C . ARG A 1 231 ? -18.884 23.160 22.736 1.00 96.56 231 ARG A C 1
ATOM 1870 O O . ARG A 1 231 ? -18.263 23.362 21.695 1.00 96.56 231 ARG A O 1
ATOM 1877 N N . TYR A 1 232 ? -20.145 22.735 22.770 1.00 97.62 232 TYR A N 1
ATOM 1878 C CA . TYR A 1 232 ? -20.968 22.573 21.577 1.00 97.62 232 TYR A CA 1
ATOM 1879 C C . TYR A 1 232 ? -21.157 23.912 20.866 1.00 97.62 232 TYR A C 1
ATOM 1881 O O . TYR A 1 232 ? -20.880 23.997 19.676 1.00 97.62 232 TYR A O 1
ATOM 1889 N N . ASP A 1 233 ? -21.542 24.961 21.591 1.00 97.12 233 ASP A N 1
ATOM 1890 C CA . ASP A 1 233 ? -21.796 26.282 21.021 1.00 97.12 233 ASP A CA 1
ATOM 1891 C C . ASP A 1 233 ? -20.533 26.858 20.367 1.00 97.12 233 ASP A C 1
ATOM 1893 O O . ASP A 1 233 ? -20.596 27.318 19.227 1.00 97.12 233 ASP A O 1
ATOM 1897 N N . LYS A 1 234 ? -19.370 26.741 21.027 1.00 96.88 234 LYS A N 1
ATOM 1898 C CA . LYS A 1 234 ? -18.072 27.161 20.466 1.00 96.88 234 LYS A CA 1
ATOM 1899 C C . LYS A 1 234 ? -17.740 26.438 19.158 1.00 96.88 234 LYS A C 1
ATOM 1901 O O . LYS A 1 234 ? -17.516 27.086 18.140 1.00 96.88 234 LYS A O 1
ATOM 1906 N N . LEU A 1 235 ? -17.743 25.102 19.163 1.00 96.12 235 LEU A N 1
ATOM 1907 C CA . LEU A 1 235 ? -17.372 24.321 17.975 1.00 96.12 235 LEU A CA 1
ATOM 1908 C C . LEU A 1 235 ? -18.404 24.435 16.848 1.00 96.12 235 LEU A C 1
ATOM 1910 O O . LEU A 1 235 ? -18.043 24.425 15.673 1.00 96.12 235 LEU A O 1
ATOM 1914 N N . ASN A 1 236 ? -19.686 24.558 17.184 1.00 96.69 236 ASN A N 1
ATOM 1915 C CA . ASN A 1 236 ? -20.748 24.732 16.201 1.00 96.69 236 ASN A CA 1
ATOM 1916 C C . ASN A 1 236 ? -20.660 26.108 15.526 1.00 96.69 236 ASN A C 1
ATOM 1918 O O . ASN A 1 236 ? -20.893 26.220 14.324 1.00 96.69 236 ASN A O 1
ATOM 1922 N N . GLU A 1 237 ? -20.289 27.148 16.273 1.00 97.19 237 GLU A N 1
ATOM 1923 C CA . GLU A 1 237 ? -20.030 28.472 15.712 1.00 97.19 237 GLU A CA 1
ATOM 1924 C C . GLU A 1 237 ? -18.811 28.455 14.777 1.00 97.19 237 GLU A C 1
ATOM 1926 O O . GLU A 1 237 ? -18.911 28.899 13.633 1.00 97.19 237 GLU A O 1
ATOM 1931 N N . GLU A 1 238 ? -17.698 27.839 15.188 1.00 96.25 238 GLU A N 1
ATOM 1932 C CA . GLU A 1 238 ? -16.519 27.648 14.327 1.00 96.25 238 GLU A CA 1
ATOM 1933 C C . GLU A 1 238 ? -16.854 26.872 13.042 1.00 96.25 238 GLU A C 1
ATOM 1935 O O . GLU A 1 238 ? -16.426 27.242 11.944 1.00 96.25 238 GLU A O 1
ATOM 1940 N N . TYR A 1 239 ? -17.659 25.811 13.154 1.00 96.12 239 TYR A N 1
ATOM 1941 C CA . TYR A 1 239 ? -18.114 25.021 12.013 1.00 96.12 239 TYR A CA 1
ATOM 1942 C C . TYR A 1 239 ? -18.960 25.853 11.036 1.00 96.12 239 TYR A C 1
ATOM 1944 O O . TYR A 1 239 ? -18.729 25.816 9.822 1.00 96.12 239 TYR A O 1
ATOM 1952 N N . LYS A 1 240 ? -19.898 26.665 11.546 1.00 95.31 240 LYS A N 1
ATOM 1953 C CA . LYS A 1 240 ? -20.702 27.588 10.726 1.00 95.31 240 LYS A CA 1
ATOM 1954 C C . LYS A 1 240 ? -19.835 28.640 10.041 1.00 95.31 240 LYS A C 1
ATOM 1956 O O . LYS A 1 240 ? -20.009 28.873 8.845 1.00 95.31 240 LYS A O 1
ATOM 1961 N N . GLN A 1 241 ? -18.884 29.237 10.757 1.00 95.50 241 GLN A N 1
ATOM 1962 C CA . GLN A 1 241 ? -17.977 30.244 10.206 1.00 95.50 241 GLN A CA 1
ATOM 1963 C C . GLN A 1 241 ? -17.096 29.669 9.096 1.00 95.50 241 GLN A C 1
ATOM 1965 O O . GLN A 1 241 ? -17.000 30.267 8.023 1.00 95.50 241 GLN A O 1
ATOM 1970 N N . LYS A 1 242 ? -16.522 28.474 9.289 1.00 93.88 242 LYS A N 1
ATOM 1971 C CA . LYS A 1 242 ? -15.766 27.780 8.233 1.00 93.88 242 LYS A CA 1
ATOM 1972 C C . LYS A 1 242 ? -16.625 27.484 7.006 1.00 93.88 242 LYS A C 1
ATOM 1974 O O . LYS A 1 242 ? -16.162 27.671 5.882 1.00 93.88 242 LYS A O 1
ATOM 1979 N N . ARG A 1 243 ? -17.882 27.077 7.205 1.00 93.38 243 ARG A N 1
ATOM 1980 C CA . ARG A 1 243 ? -18.825 26.849 6.102 1.00 93.38 243 ARG A CA 1
ATOM 1981 C C . ARG A 1 243 ? -19.111 28.132 5.318 1.00 93.38 243 ARG A C 1
ATOM 1983 O O . ARG A 1 243 ? -19.087 28.103 4.090 1.00 93.38 243 ARG A O 1
ATOM 1990 N N . LEU A 1 244 ? -19.352 29.251 6.005 1.00 94.94 244 LEU A N 1
ATOM 1991 C CA . LEU A 1 244 ? -19.547 30.559 5.366 1.00 94.94 244 LEU A CA 1
ATOM 1992 C C . LEU A 1 244 ? -18.292 31.014 4.612 1.00 94.94 244 LEU A C 1
ATOM 1994 O O . LEU A 1 244 ? -18.393 31.502 3.488 1.00 94.94 244 LEU A O 1
ATOM 1998 N N . TRP A 1 245 ? -17.112 30.801 5.196 1.00 93.88 245 TRP A N 1
ATOM 1999 C CA . TRP A 1 245 ? -15.840 31.110 4.551 1.00 93.88 245 TRP A CA 1
ATOM 2000 C C . TRP A 1 245 ? -15.655 30.332 3.243 1.00 93.88 245 TRP A C 1
ATOM 2002 O O . TRP A 1 245 ? -15.272 30.928 2.238 1.00 93.88 245 TRP A O 1
ATOM 2012 N N . TYR A 1 246 ? -15.973 29.035 3.212 1.00 93.62 246 TYR A N 1
ATOM 2013 C CA . TYR A 1 246 ? -15.877 28.246 1.981 1.00 93.62 246 TYR A CA 1
ATOM 2014 C C . TYR A 1 246 ? -16.843 28.742 0.902 1.00 93.62 246 TYR A C 1
ATOM 2016 O O . TYR A 1 246 ? -16.419 28.946 -0.231 1.00 93.62 246 TYR A O 1
ATOM 2024 N N . LEU A 1 247 ? -18.101 29.034 1.257 1.00 92.50 247 LEU A N 1
ATOM 2025 C CA . LEU A 1 247 ? -19.079 29.588 0.310 1.00 92.50 247 LEU A CA 1
ATOM 2026 C C . LEU A 1 247 ? -18.608 30.911 -0.316 1.00 92.50 247 LEU A C 1
ATOM 2028 O O . LEU A 1 247 ? -18.852 31.150 -1.495 1.00 92.50 247 LEU A O 1
ATOM 2032 N N . ALA A 1 248 ? -17.911 31.753 0.449 1.00 93.50 248 ALA A N 1
ATOM 2033 C CA . ALA A 1 248 ? -17.368 33.013 -0.051 1.00 93.50 248 ALA A CA 1
ATOM 2034 C C . ALA A 1 248 ? -16.116 32.839 -0.936 1.00 93.50 248 ALA A C 1
ATOM 2036 O O . ALA A 1 248 ? -15.880 33.656 -1.823 1.00 93.50 248 ALA A O 1
ATOM 2037 N N . ASN A 1 249 ? -15.310 31.796 -0.710 1.00 91.88 249 ASN A N 1
ATOM 2038 C CA . ASN A 1 249 ? -13.996 31.619 -1.347 1.00 91.88 249 ASN A CA 1
ATOM 2039 C C . ASN A 1 249 ? -13.940 30.474 -2.374 1.00 91.88 249 ASN A C 1
ATOM 2041 O O . ASN A 1 249 ? -12.872 30.215 -2.931 1.00 91.88 249 ASN A O 1
ATOM 2045 N N . GLN A 1 250 ? -15.064 29.805 -2.652 1.00 89.31 250 GLN A N 1
ATOM 2046 C CA . GLN A 1 250 ? -15.126 28.595 -3.481 1.00 89.31 250 GLN A CA 1
ATOM 2047 C C . GLN A 1 250 ? -14.487 28.777 -4.868 1.00 89.31 250 GLN A C 1
ATOM 2049 O O . GLN A 1 250 ? -13.767 27.904 -5.336 1.00 89.31 250 GLN A O 1
ATOM 2054 N N . TYR A 1 251 ? -14.687 29.933 -5.506 1.00 88.75 251 TYR A N 1
ATOM 2055 C CA . TYR A 1 251 ? -14.177 30.207 -6.857 1.00 88.75 251 TYR A CA 1
ATOM 2056 C C . TYR A 1 251 ? -12.686 30.585 -6.913 1.00 88.75 251 TYR A C 1
ATOM 2058 O O . TYR A 1 251 ? -12.125 30.694 -7.999 1.00 88.75 251 TYR A O 1
ATOM 2066 N N . ILE A 1 252 ? -12.048 30.814 -5.761 1.00 88.75 252 ILE A N 1
ATOM 2067 C CA . ILE A 1 252 ? -10.657 31.295 -5.649 1.00 88.75 252 ILE A CA 1
ATOM 2068 C C . ILE A 1 252 ? -9.745 30.189 -5.075 1.00 88.75 252 ILE A C 1
ATOM 2070 O O . ILE A 1 252 ? -8.520 30.323 -5.030 1.00 88.75 252 ILE A O 1
ATOM 2074 N N . LEU A 1 253 ? -10.324 29.071 -4.627 1.00 88.19 253 LEU A N 1
ATOM 2075 C CA . LEU A 1 253 ? -9.605 28.021 -3.919 1.00 88.19 253 LEU A CA 1
ATOM 2076 C C . LEU A 1 253 ? -8.886 27.063 -4.878 1.00 88.19 253 LEU A C 1
ATOM 2078 O O . LEU A 1 253 ? -9.425 26.642 -5.897 1.00 88.19 253 LEU A O 1
ATOM 2082 N N . THR A 1 254 ? -7.649 26.691 -4.542 1.00 92.50 254 THR A N 1
ATOM 2083 C CA . THR A 1 254 ? -6.924 25.648 -5.278 1.00 92.50 254 THR A CA 1
ATOM 2084 C C . THR A 1 254 ? -7.388 24.256 -4.833 1.00 92.50 254 THR A C 1
ATOM 2086 O O . THR A 1 254 ? -7.724 24.090 -3.657 1.00 92.50 254 THR A O 1
ATOM 2089 N N . PRO A 1 255 ? -7.303 23.220 -5.693 1.00 91.06 255 PRO A N 1
ATOM 2090 C CA . PRO A 1 255 ? -7.752 21.863 -5.352 1.00 91.06 255 PRO A CA 1
ATOM 2091 C C . PRO A 1 255 ? -7.115 21.292 -4.076 1.00 91.06 255 PRO A C 1
ATOM 2093 O O . PRO A 1 255 ? -7.755 20.586 -3.303 1.00 91.06 255 PRO A O 1
ATOM 2096 N N . LYS A 1 256 ? -5.847 21.639 -3.809 1.00 91.94 256 LYS A N 1
ATOM 2097 C CA . LYS A 1 256 ? -5.148 21.226 -2.584 1.00 91.94 256 LYS A CA 1
ATOM 2098 C C . LYS A 1 256 ? -5.756 21.862 -1.327 1.00 91.94 256 LYS A C 1
ATOM 2100 O O . LYS A 1 256 ? -6.021 21.161 -0.357 1.00 91.94 256 LYS A O 1
ATOM 2105 N N . LYS A 1 257 ? -5.997 23.178 -1.354 1.00 90.25 257 LYS A N 1
ATOM 2106 C CA . LYS A 1 257 ? -6.604 23.909 -0.228 1.00 90.25 257 LYS A CA 1
ATOM 2107 C C . LYS A 1 257 ? -8.060 23.498 -0.005 1.00 90.25 257 LYS A C 1
ATOM 2109 O O . LYS A 1 257 ? -8.536 23.499 1.124 1.00 90.25 257 LYS A O 1
ATOM 2114 N N . GLU A 1 258 ? -8.754 23.125 -1.074 1.00 91.44 258 GLU A N 1
ATOM 2115 C CA . GLU A 1 258 ? -10.109 22.588 -1.010 1.00 91.44 258 GLU A CA 1
ATOM 2116 C C . GLU A 1 258 ? -10.161 21.220 -0.314 1.00 91.44 258 GLU A C 1
ATOM 2118 O O . GLU A 1 258 ? -10.973 21.024 0.591 1.00 91.44 258 GLU A O 1
ATOM 2123 N N . ALA A 1 259 ? -9.245 20.306 -0.645 1.00 91.56 259 ALA A N 1
ATOM 2124 C CA . ALA A 1 259 ? -9.134 19.023 0.048 1.00 91.56 259 ALA A CA 1
ATOM 2125 C C . ALA A 1 259 ? -8.814 19.191 1.549 1.00 91.56 259 ALA A C 1
ATOM 2127 O O . ALA A 1 259 ? -9.424 18.530 2.391 1.00 91.56 259 ALA A O 1
ATOM 2128 N N . GLU A 1 260 ? -7.905 20.111 1.896 1.00 92.12 260 GLU A N 1
ATOM 2129 C CA . GLU A 1 260 ? -7.573 20.449 3.291 1.00 92.12 260 GLU A CA 1
ATOM 2130 C C . GLU A 1 260 ? -8.788 21.020 4.050 1.00 92.12 260 GLU A C 1
ATOM 2132 O O . GLU A 1 260 ? -9.047 20.642 5.199 1.00 92.12 260 GLU A O 1
ATOM 2137 N N . TYR A 1 261 ? -9.581 21.883 3.403 1.00 93.06 261 TYR A N 1
ATOM 2138 C CA . TYR A 1 261 ? -10.834 22.385 3.967 1.00 93.06 261 TYR A CA 1
ATOM 2139 C C . TYR A 1 261 ? -11.802 21.240 4.280 1.00 93.06 261 TYR A C 1
ATOM 2141 O O . TYR A 1 261 ? -12.262 21.148 5.420 1.00 93.06 261 TYR A O 1
ATOM 2149 N N . PHE A 1 262 ? -12.075 20.350 3.319 1.00 93.62 262 PHE A N 1
ATOM 2150 C CA . PHE A 1 262 ? -13.023 19.248 3.511 1.00 93.62 262 PHE A CA 1
ATOM 2151 C C . PHE A 1 262 ? -12.595 18.291 4.624 1.00 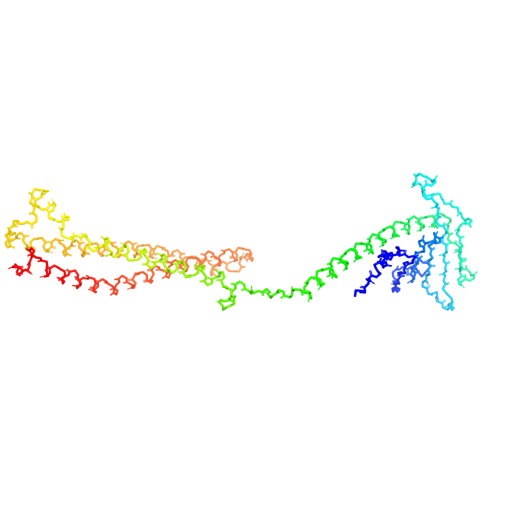93.62 262 PHE A C 1
ATOM 2153 O O . PHE A 1 262 ? -13.438 17.904 5.433 1.00 93.62 262 PHE A O 1
ATOM 2160 N N . ALA A 1 263 ? -11.302 17.974 4.728 1.00 93.44 263 ALA A N 1
ATOM 2161 C CA . ALA A 1 263 ? -10.781 17.155 5.820 1.00 93.44 263 ALA A CA 1
ATOM 2162 C C . ALA A 1 263 ? -11.037 17.810 7.191 1.00 93.44 263 ALA A C 1
ATOM 2164 O O . ALA A 1 263 ? -11.629 17.192 8.076 1.00 93.44 263 ALA A O 1
ATOM 2165 N N . SER A 1 264 ? -10.677 19.090 7.348 1.00 93.25 264 SER A N 1
ATOM 2166 C CA . SER A 1 264 ? -10.879 19.807 8.617 1.00 93.25 264 SER A CA 1
ATOM 2167 C C . SER A 1 264 ? -12.357 20.081 8.939 1.00 93.25 264 SER A C 1
ATOM 2169 O O . SER A 1 264 ? -12.741 20.168 10.106 1.0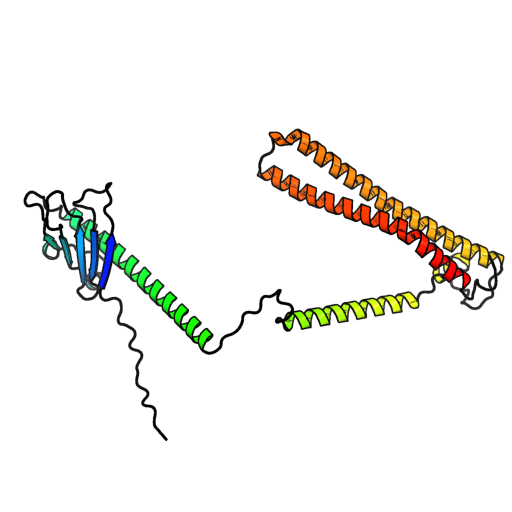0 93.25 264 SER A O 1
ATOM 2171 N N . SER A 1 265 ? -13.199 20.231 7.912 1.00 94.00 265 SER A N 1
ATOM 2172 C CA . SER A 1 265 ? -14.643 20.434 8.048 1.00 94.00 265 SER A CA 1
ATOM 2173 C C . SER A 1 265 ? -15.340 19.146 8.487 1.00 94.00 265 SER A C 1
ATOM 2175 O O . SER A 1 265 ? -16.186 19.194 9.379 1.00 94.00 265 SER A O 1
ATOM 2177 N N . ALA A 1 266 ? -14.939 17.996 7.934 1.00 94.25 266 ALA A N 1
ATOM 2178 C CA . ALA A 1 266 ? -15.446 16.688 8.336 1.00 94.25 266 ALA A CA 1
ATOM 2179 C C . ALA A 1 266 ? -15.112 16.368 9.801 1.00 94.25 266 ALA A C 1
ATOM 2181 O O . ALA A 1 266 ? -15.974 15.890 10.539 1.00 94.25 266 ALA A O 1
ATOM 2182 N N . GLU A 1 267 ? -13.894 16.690 10.246 1.00 95.00 267 GLU A N 1
ATOM 2183 C CA . GLU A 1 267 ? -13.489 16.510 11.643 1.00 95.00 267 GLU A CA 1
ATOM 2184 C C . GLU A 1 267 ? -14.328 17.375 12.599 1.00 95.00 267 GLU A C 1
ATOM 2186 O O . GLU A 1 267 ? -14.866 16.870 13.586 1.00 95.00 267 GLU A O 1
ATOM 2191 N N . LEU A 1 268 ? -14.513 18.662 12.283 1.00 94.69 268 LEU A N 1
ATOM 2192 C CA . LEU A 1 268 ? -15.359 19.554 13.082 1.00 94.69 268 LEU A CA 1
ATOM 2193 C C . LEU A 1 268 ? -16.822 19.105 13.107 1.00 94.69 268 LEU A C 1
ATOM 2195 O O . LEU A 1 268 ? -17.434 19.094 14.173 1.00 94.69 268 LEU A O 1
ATOM 2199 N N . ALA A 1 269 ? -17.375 18.694 11.963 1.00 95.19 269 ALA A N 1
ATOM 2200 C CA . ALA A 1 269 ? -18.743 18.187 11.880 1.00 95.19 269 ALA A CA 1
ATOM 2201 C C . ALA A 1 269 ? -18.943 16.964 12.787 1.00 95.19 269 ALA A C 1
ATOM 2203 O O . ALA A 1 269 ? -19.932 16.887 13.519 1.00 95.19 269 ALA A O 1
ATOM 2204 N N . PHE A 1 270 ? -17.979 16.038 12.788 1.00 96.94 270 PHE A N 1
ATOM 2205 C CA . PHE A 1 270 ? -17.998 14.873 13.667 1.00 96.94 270 PHE A CA 1
ATOM 2206 C C . PHE A 1 270 ? -17.975 15.273 15.149 1.00 96.94 270 PHE A C 1
ATOM 2208 O O . PHE A 1 270 ? -18.775 14.767 15.938 1.00 96.94 270 PHE A O 1
ATOM 2215 N N . GLN A 1 271 ? -17.105 16.212 15.534 1.00 96.75 271 GLN A N 1
ATOM 2216 C CA . GLN A 1 271 ? -17.013 16.684 16.919 1.00 96.75 271 GLN A CA 1
ATOM 2217 C C . GLN A 1 271 ? -18.297 17.386 17.389 1.00 96.75 271 GLN A C 1
ATOM 2219 O O . GLN A 1 271 ? -18.765 17.125 18.500 1.00 96.75 271 GLN A O 1
ATOM 2224 N N . VAL A 1 272 ? -18.892 18.239 16.548 1.00 97.06 272 VAL A N 1
ATOM 2225 C CA . VAL A 1 272 ? -20.169 18.915 16.839 1.00 97.06 272 VAL A CA 1
ATOM 2226 C C . VAL A 1 272 ? -21.284 17.887 17.029 1.00 97.06 272 VAL A C 1
ATOM 2228 O O . VAL A 1 272 ? -21.995 17.936 18.034 1.00 97.06 272 VAL A O 1
ATOM 2231 N N . HIS A 1 273 ? -21.386 16.906 16.129 1.00 96.75 273 HIS A N 1
ATOM 2232 C CA . HIS A 1 273 ? -22.397 15.856 16.227 1.00 96.75 273 HIS A CA 1
ATOM 2233 C C . HIS A 1 273 ? -22.215 14.982 17.479 1.00 96.75 273 HIS A C 1
ATOM 2235 O O . HIS A 1 273 ? -23.180 14.672 18.177 1.00 96.75 273 HIS A O 1
ATOM 2241 N N . ALA A 1 274 ? -20.978 14.633 17.838 1.00 96.75 274 ALA A N 1
ATOM 2242 C CA . ALA A 1 274 ? -20.703 13.878 19.059 1.00 96.75 274 ALA A CA 1
ATOM 2243 C C . ALA A 1 274 ? -21.157 14.630 20.327 1.00 96.75 274 ALA A C 1
ATOM 2245 O O . ALA A 1 274 ? -21.686 14.020 21.262 1.00 96.75 274 ALA A O 1
ATOM 2246 N N . LEU A 1 275 ? -20.982 15.955 20.366 1.00 96.75 275 LEU A N 1
ATOM 2247 C CA . LEU A 1 275 ? -21.451 16.791 21.475 1.00 96.75 275 LEU A CA 1
ATOM 2248 C C . LEU A 1 275 ? -22.979 16.910 21.508 1.00 96.75 275 LEU A C 1
ATOM 2250 O O . LEU A 1 275 ? -23.562 16.841 22.590 1.00 96.75 275 LEU A O 1
ATOM 2254 N N . GLU A 1 276 ? -23.634 16.996 20.353 1.00 95.94 276 GLU A N 1
ATOM 2255 C CA . GLU A 1 276 ? -25.097 16.965 20.238 1.00 95.94 276 GLU A CA 1
ATOM 2256 C C . GLU A 1 276 ? -25.682 15.646 20.778 1.00 95.94 276 GLU A C 1
ATOM 2258 O O . GLU A 1 276 ? -26.592 15.641 21.616 1.00 95.94 276 GLU A O 1
ATOM 2263 N N . VAL A 1 277 ? -25.098 14.506 20.388 1.00 96.25 277 VAL A N 1
ATOM 2264 C CA . VAL A 1 277 ? -25.463 13.183 20.924 1.00 96.25 277 VAL A CA 1
ATOM 2265 C C . VAL A 1 277 ? -25.223 13.115 22.437 1.00 96.25 277 VAL A C 1
ATOM 2267 O O . VAL A 1 277 ? -25.997 12.511 23.181 1.00 96.25 277 VAL A O 1
ATOM 2270 N N . ARG A 1 278 ? -24.166 13.756 22.942 1.00 95.81 278 ARG A N 1
ATOM 2271 C CA . ARG A 1 278 ? -23.896 13.805 24.383 1.00 95.81 278 ARG A CA 1
ATOM 2272 C C . ARG A 1 278 ? -24.930 14.643 25.141 1.00 95.81 278 ARG A C 1
ATOM 2274 O O . ARG A 1 278 ? -25.335 14.233 26.229 1.00 95.81 278 ARG A O 1
ATOM 2281 N N . LEU A 1 279 ? -25.368 15.775 24.588 1.00 95.62 279 LEU A N 1
ATOM 2282 C CA . LEU A 1 279 ? -26.407 16.629 25.177 1.00 95.62 279 LEU A CA 1
ATOM 2283 C C . LEU A 1 279 ? -27.768 15.930 25.209 1.00 95.62 279 LEU A C 1
ATOM 2285 O O . LEU A 1 279 ? -28.436 15.937 26.243 1.00 95.62 279 LEU A O 1
ATOM 2289 N N . THR A 1 280 ? -28.151 15.274 24.112 1.00 95.25 280 THR A N 1
ATOM 2290 C CA . THR A 1 280 ? -29.396 14.491 24.040 1.00 95.25 280 THR A CA 1
ATOM 2291 C C . THR A 1 280 ? -29.386 13.347 25.051 1.00 95.25 280 THR A C 1
ATOM 2293 O O . THR A 1 280 ? -30.292 13.254 25.877 1.00 95.25 280 THR A O 1
ATOM 2296 N N . ARG A 1 281 ? -28.301 12.562 25.111 1.00 94.75 281 ARG A N 1
ATOM 2297 C CA . ARG A 1 281 ? -28.130 11.522 26.140 1.00 94.75 281 ARG A CA 1
ATOM 2298 C C . ARG A 1 281 ? -28.180 12.079 27.560 1.00 94.75 281 ARG A C 1
ATOM 2300 O O . ARG A 1 281 ? -28.765 11.441 28.430 1.00 94.75 281 ARG A O 1
ATOM 2307 N N . HIS A 1 282 ? -27.567 13.236 27.820 1.00 93.75 282 HIS A N 1
ATOM 2308 C CA . HIS A 1 282 ? -27.635 13.873 29.137 1.00 93.75 282 HIS A CA 1
ATOM 2309 C C . HIS A 1 282 ? -29.088 14.185 29.506 1.00 93.75 282 HIS A C 1
ATOM 2311 O O . HIS A 1 282 ? -29.555 13.726 30.545 1.00 93.75 282 HIS A O 1
ATOM 2317 N N . ARG A 1 283 ? -29.823 14.873 28.623 1.00 93.00 283 ARG A N 1
ATOM 2318 C CA . ARG A 1 283 ? -31.245 15.196 28.810 1.00 93.00 283 ARG A CA 1
ATOM 2319 C C . ARG A 1 283 ? -32.082 13.950 29.112 1.00 93.00 283 ARG A C 1
ATOM 2321 O O . ARG A 1 283 ? -32.870 13.962 30.056 1.00 93.00 283 ARG A O 1
ATOM 2328 N N . ASP A 1 284 ? -31.883 12.884 28.344 1.00 92.94 284 ASP A N 1
ATOM 2329 C CA . ASP A 1 284 ? -32.712 11.682 28.428 1.00 92.94 284 ASP A CA 1
ATOM 2330 C C . ASP A 1 284 ? -32.372 10.824 29.667 1.00 92.94 284 ASP A C 1
ATOM 2332 O O . ASP A 1 284 ? -33.257 10.201 30.253 1.00 92.94 284 ASP A O 1
ATOM 2336 N N . LEU A 1 285 ? -31.112 10.829 30.130 1.00 92.56 285 LEU A N 1
ATOM 2337 C CA . LEU A 1 285 ? -30.656 10.040 31.286 1.00 92.56 285 LEU A CA 1
ATOM 2338 C C . LEU A 1 285 ? -30.747 10.770 32.634 1.00 92.56 285 LEU A C 1
ATOM 2340 O O . LEU A 1 285 ? -30.783 10.103 33.671 1.00 92.56 285 LEU A O 1
ATOM 2344 N N . THR A 1 286 ? -30.788 12.107 32.667 1.00 92.00 286 THR A N 1
ATOM 2345 C CA . THR A 1 286 ? -30.871 12.868 33.928 1.00 92.00 286 THR A CA 1
ATOM 2346 C C . THR A 1 286 ? -32.112 12.491 34.741 1.00 92.00 286 THR A C 1
ATOM 2348 O O . THR A 1 286 ? -32.005 12.281 35.949 1.00 92.00 286 THR A O 1
ATOM 2351 N N . GLY A 1 287 ? -33.273 12.347 34.094 1.00 92.06 287 GLY A N 1
ATOM 2352 C CA . GLY A 1 287 ? -34.526 11.963 34.756 1.00 92.06 287 GLY A CA 1
ATOM 2353 C C . GLY A 1 287 ? -34.478 10.565 35.391 1.00 92.06 287 GLY A C 1
ATOM 2354 O O . GLY A 1 287 ? -34.698 10.450 36.598 1.00 92.06 287 GLY A O 1
ATOM 2355 N N . PRO A 1 288 ? -34.159 9.503 34.626 1.00 93.19 288 PRO A N 1
ATOM 2356 C CA . PRO A 1 288 ? -33.984 8.153 35.160 1.00 93.19 288 PRO A CA 1
ATOM 2357 C C . PRO A 1 288 ? -32.964 8.077 36.302 1.00 93.19 288 PRO A C 1
ATOM 2359 O O . PRO A 1 288 ? -33.243 7.466 37.331 1.00 93.19 288 PRO A O 1
ATOM 2362 N N . ARG A 1 289 ? -31.814 8.754 36.171 1.00 90.50 289 ARG A N 1
ATOM 2363 C CA . ARG A 1 289 ? -30.786 8.792 37.226 1.00 90.50 289 ARG A CA 1
ATOM 2364 C C . ARG A 1 289 ? -31.263 9.500 38.489 1.00 90.50 289 ARG A C 1
ATOM 2366 O O . ARG A 1 289 ? -30.941 9.057 39.586 1.00 90.50 289 ARG A O 1
ATOM 2373 N N . PHE A 1 290 ? -32.043 10.571 38.348 1.00 92.56 290 PHE A N 1
ATOM 2374 C CA . PHE A 1 290 ? -32.639 11.254 39.493 1.00 92.56 290 PHE A CA 1
ATOM 2375 C C . PHE A 1 290 ? -33.603 10.338 40.257 1.00 92.56 290 PHE A C 1
ATOM 2377 O O . PHE A 1 290 ? -33.545 10.281 41.481 1.00 92.56 290 PHE A O 1
ATOM 2384 N N . ARG A 1 291 ? -34.446 9.577 39.545 1.00 91.00 291 ARG A N 1
ATOM 2385 C CA . ARG A 1 291 ? -35.349 8.596 40.173 1.00 91.00 291 ARG A CA 1
ATOM 2386 C C . ARG A 1 291 ? -34.571 7.509 40.909 1.00 91.00 291 ARG A C 1
ATOM 2388 O O . ARG A 1 291 ? -34.855 7.262 42.073 1.00 91.00 291 ARG A O 1
ATOM 2395 N N . ALA A 1 292 ? -33.544 6.945 40.271 1.00 89.06 292 ALA A N 1
ATOM 2396 C CA . ALA A 1 292 ? -32.689 5.939 40.895 1.00 89.06 292 ALA A CA 1
ATOM 2397 C C . ALA A 1 292 ? -32.021 6.460 42.181 1.00 89.06 292 ALA A C 1
ATOM 2399 O O . ALA A 1 292 ? -32.007 5.760 43.189 1.00 89.06 292 ALA A O 1
ATOM 2400 N N . LEU A 1 293 ? -31.528 7.706 42.181 1.00 88.56 293 LEU A N 1
ATOM 2401 C CA . LEU A 1 293 ? -30.978 8.342 43.382 1.00 88.56 293 LEU A CA 1
ATOM 2402 C C . LEU A 1 293 ? -32.026 8.444 44.498 1.00 88.56 293 LEU A C 1
ATOM 2404 O O . LEU A 1 293 ? -31.742 8.085 45.637 1.00 88.56 293 LEU A O 1
ATOM 2408 N N . VAL A 1 294 ? -33.233 8.922 44.184 1.00 88.94 294 VAL A N 1
ATOM 2409 C CA . VAL A 1 294 ? -34.322 9.037 45.166 1.00 88.94 294 VAL A CA 1
ATOM 2410 C C . VAL A 1 294 ? -34.692 7.665 45.735 1.00 88.94 294 VAL A C 1
ATOM 2412 O O . VAL A 1 294 ? -34.849 7.537 46.948 1.00 88.94 294 VAL A O 1
ATOM 2415 N N . ASP A 1 295 ? -34.754 6.631 44.896 1.00 88.50 295 ASP A N 1
ATOM 2416 C CA . ASP A 1 295 ? -35.037 5.260 45.327 1.00 88.50 295 ASP A CA 1
ATOM 2417 C C . ASP A 1 295 ? -33.954 4.707 46.263 1.00 88.50 295 ASP A C 1
ATOM 2419 O O . ASP A 1 295 ? -34.281 4.054 47.257 1.00 88.50 295 ASP A O 1
ATOM 2423 N N . ILE A 1 296 ? -32.676 4.989 45.983 1.00 85.62 296 ILE A N 1
ATOM 2424 C CA . ILE A 1 296 ? -31.551 4.625 46.858 1.00 85.62 296 ILE A CA 1
ATOM 2425 C C . ILE A 1 296 ? -31.684 5.333 48.210 1.00 85.62 296 ILE A C 1
ATOM 2427 O O . ILE A 1 296 ? -31.610 4.682 49.251 1.00 85.62 296 ILE A O 1
ATOM 2431 N N . LEU A 1 297 ? -31.953 6.643 48.207 1.00 84.88 297 LEU A N 1
ATOM 2432 C CA . LEU A 1 297 ? -32.121 7.425 49.435 1.00 84.88 297 LEU A CA 1
ATOM 2433 C C . LEU A 1 297 ? -33.309 6.935 50.276 1.00 84.88 297 LEU A C 1
ATOM 2435 O O . LEU A 1 297 ? -33.207 6.892 51.497 1.00 84.88 297 LEU A O 1
ATOM 2439 N N . ASN A 1 298 ? -34.414 6.531 49.643 1.00 84.75 298 ASN A N 1
ATOM 2440 C CA . ASN A 1 298 ? -35.601 6.012 50.335 1.00 84.75 298 ASN A CA 1
ATOM 2441 C C . ASN A 1 298 ? -35.359 4.637 50.984 1.00 84.75 298 ASN A C 1
ATOM 2443 O O . ASN A 1 298 ? -35.970 4.309 52.000 1.00 84.75 298 ASN A O 1
ATOM 2447 N N . LYS A 1 299 ? -34.493 3.809 50.388 1.00 83.94 299 LYS A N 1
ATOM 2448 C CA . LYS A 1 299 ? -34.171 2.461 50.884 1.00 83.94 299 LYS A CA 1
ATOM 2449 C C . LYS A 1 299 ? -33.017 2.450 51.888 1.00 83.94 299 LYS A C 1
ATOM 2451 O O . LYS A 1 299 ? -32.817 1.432 52.549 1.00 83.94 299 LYS A O 1
ATOM 2456 N N . HIS A 1 300 ? -32.270 3.547 52.002 1.00 81.88 300 HIS A N 1
ATOM 2457 C CA . HIS A 1 300 ? -31.071 3.612 52.825 1.00 81.88 300 HIS A CA 1
ATOM 2458 C C . HIS A 1 300 ? -31.398 3.445 54.323 1.00 81.88 300 HIS A C 1
ATOM 2460 O O . HIS A 1 300 ? -32.269 4.157 54.830 1.00 81.88 300 HIS A O 1
ATOM 2466 N N . PRO A 1 301 ? -30.698 2.567 55.069 1.00 79.56 301 PRO A N 1
ATOM 2467 C CA . PRO A 1 301 ? -31.023 2.248 56.464 1.00 79.56 301 PRO A CA 1
ATOM 2468 C C . PRO A 1 301 ? -31.045 3.471 57.395 1.00 79.56 301 PRO A C 1
ATOM 2470 O O . PRO A 1 301 ? -31.903 3.551 58.262 1.00 79.56 301 PRO A O 1
ATOM 2473 N N . LEU A 1 302 ? -30.175 4.464 57.165 1.00 74.44 302 LEU A N 1
ATOM 2474 C CA . LEU A 1 302 ? -30.121 5.710 57.956 1.00 74.44 302 LEU A CA 1
ATOM 2475 C C . LEU A 1 302 ? -31.257 6.711 57.667 1.00 74.44 302 LEU A C 1
ATOM 2477 O O . LEU A 1 302 ? -31.443 7.657 58.426 1.00 74.44 302 LEU A O 1
ATOM 2481 N N . LEU A 1 303 ? -31.975 6.549 56.551 1.00 76.25 303 LEU A N 1
ATOM 2482 C CA . LEU A 1 303 ? -33.001 7.492 56.085 1.00 76.25 303 LEU A CA 1
ATOM 2483 C C . LEU A 1 303 ? -34.404 6.869 56.035 1.00 76.25 303 LEU A C 1
ATOM 2485 O O . LEU A 1 303 ? -35.391 7.592 56.072 1.00 76.25 303 LEU A O 1
ATOM 2489 N N . LYS A 1 304 ? -34.514 5.536 55.998 1.00 73.94 304 LYS A N 1
ATOM 2490 C CA . LYS A 1 304 ? -35.783 4.802 55.863 1.00 73.94 304 LYS A CA 1
ATOM 2491 C C . LYS A 1 304 ? -36.788 5.098 56.986 1.00 73.94 304 LYS A C 1
ATOM 2493 O O . LYS A 1 304 ? -37.994 5.099 56.747 1.00 73.94 304 LYS A O 1
ATOM 2498 N N . GLU A 1 305 ? -36.301 5.347 58.201 1.00 69.12 305 GLU A N 1
ATOM 2499 C CA . GLU A 1 305 ? -37.136 5.645 59.375 1.00 69.12 305 GLU A CA 1
ATOM 2500 C C . GLU A 1 305 ? -37.639 7.100 59.403 1.00 69.12 305 GLU A C 1
ATOM 2502 O O . GLU A 1 305 ? -38.625 7.408 60.072 1.00 69.12 305 GLU A O 1
ATOM 2507 N N . HIS A 1 306 ? -37.020 7.995 58.629 1.00 67.25 306 HIS A N 1
ATOM 2508 C CA . HIS A 1 306 ? -37.348 9.416 58.584 1.00 67.25 306 HIS A CA 1
ATOM 2509 C C . HIS A 1 306 ? -37.882 9.781 57.197 1.00 67.25 306 HIS A C 1
ATOM 2511 O O . HIS A 1 306 ? -37.121 10.057 56.274 1.00 67.25 306 HIS A O 1
ATOM 2517 N N . HIS A 1 307 ? -39.211 9.776 57.045 1.00 61.50 307 HIS A N 1
ATOM 2518 C CA . HIS A 1 307 ? -39.861 10.204 55.804 1.00 61.50 307 HIS A CA 1
ATOM 2519 C C . HIS A 1 307 ? -39.778 11.729 55.657 1.00 61.50 307 HIS A C 1
ATOM 2521 O O . HIS A 1 307 ? -40.660 12.461 56.103 1.00 61.50 307 HIS A O 1
ATOM 2527 N N . CYS A 1 308 ? -38.687 12.162 55.029 1.00 57.59 308 CYS A N 1
ATOM 2528 C CA . CYS A 1 308 ? -38.519 13.436 54.343 1.00 57.59 308 CYS A CA 1
ATOM 2529 C C . CYS A 1 308 ? -38.635 13.180 52.816 1.00 57.59 308 CYS A C 1
ATOM 2531 O O . CYS A 1 308 ? -39.054 14.089 52.084 1.00 57.59 308 CYS A O 1
#

pLDDT: mean 83.54, std 14.66, range [29.84, 97.62]